Protein AF-A0A368FC14-F1 (afdb_monomer_lite)

InterPro domains:
  IPR014044 CAP domain [PF00188] (140-282)
  IPR014044 CAP domain [SM00198] (132-287)
  IPR035940 CAP superfamily [G3DSA:3.40.33.10] (1-110)
  IPR035940 CAP superfamily [G3DSA:3.40.33.10] (118-317)
  IPR035940 CAP superfamily [SSF55797] (120-296)

pLDDT: mean 88.75, std 10.03, range [37.19, 98.31]

Secondary structure (DSSP, 8-state):
--TT--HHHHHHHHHHHHHHGGGGS--TT--B--TTTSHHHHHHT-TT---EEEEE---BTBPP-EEEEESSPPPPTT-BSSPPPSS-TTTTS-TTS-EETTEE--SS-PPPSSSSPPPSSSSTTTTS--HHHHHHHHHHHHHHHHHHHTT-SEETTEEPPPBSS-BPPEE-IIIIIHHHHHHHT-TT-SS--PPTT-EEEEEEES-TTS-HHHHHHHHHHHHHHGGGG----TT-B--HHHHHH-TTTHHHHHHH-TT--EEEEEEEEETTTTEEEEEEEES--PPTTSBSS-BSSTTTTPPTT--B-SSSTTSB-

Sequence (317 aa):
MNKKCEIDDATMTVLKDWYGQAKADDLSAGAVYKDQTQKEFGIMVLSAAKGFACSYSNCGGSDGELLCLYNKAAPAPNADLYTEAQGDVCDACPADDPCTAYTCKPKLYELDTNANPQPMCANPGDDGMTYDMQMTARNMANYYRNLVATGWAQDKNGYAPTAKDMNALVYDCDAAGADAKTEAANCMAASYTPTQGYVLNSYKTNNYHLPREEVLKQAMSSWFAQLKSADLDEQAKYDQNVKTTAPDFANVRDLVYGKATKVGCAVGTCLREGFQVAICQFDSAPADGDPLYTVGKTCSRCPAGKTCHKSLSGLCA

Radius of gyration: 25.01 Å; chains: 1; bounding box: 59×48×63 Å

Organism: Ancylostoma caninum (NCBI:txid29170)

Structure (mmCIF, N/CA/C/O backbone):
data_AF-A0A368FC14-F1
#
_entry.id   AF-A0A368FC14-F1
#
loop_
_atom_site.group_PDB
_atom_site.id
_atom_site.type_symbol
_atom_site.label_atom_id
_atom_site.label_alt_id
_atom_site.label_comp_id
_atom_site.label_asym_id
_atom_site.label_entity_id
_atom_site.label_seq_id
_atom_site.pdbx_PDB_ins_code
_atom_site.Cartn_x
_atom_site.Cartn_y
_atom_site.Cartn_z
_atom_site.occupancy
_atom_site.B_iso_or_equiv
_atom_site.auth_seq_id
_atom_site.auth_comp_id
_atom_site.auth_asym_id
_atom_site.auth_atom_id
_atom_site.pdbx_PDB_model_num
ATOM 1 N N . MET A 1 1 ? 32.520 -18.686 11.920 1.00 37.19 1 MET A N 1
ATOM 2 C CA . MET A 1 1 ? 31.646 -17.902 11.022 1.00 37.19 1 MET A CA 1
ATOM 3 C C . MET A 1 1 ? 31.926 -18.365 9.604 1.00 37.19 1 MET A C 1
ATOM 5 O O . MET A 1 1 ? 33.059 -18.245 9.159 1.00 37.19 1 MET A O 1
ATOM 9 N N . ASN A 1 2 ? 30.964 -19.030 8.963 1.00 40.59 2 ASN A N 1
ATOM 10 C CA . ASN A 1 2 ? 31.132 -19.571 7.613 1.00 40.59 2 ASN A CA 1
ATOM 11 C C . ASN A 1 2 ? 30.967 -18.427 6.602 1.00 40.59 2 ASN A C 1
ATOM 13 O O . ASN A 1 2 ? 29.954 -17.738 6.649 1.00 40.59 2 ASN A O 1
ATOM 17 N N . LYS A 1 3 ? 31.923 -18.260 5.680 1.00 49.47 3 LYS A N 1
ATOM 18 C CA . LYS A 1 3 ? 31.972 -17.245 4.600 1.00 49.47 3 LYS A CA 1
ATOM 19 C C . LYS A 1 3 ? 30.786 -17.260 3.602 1.00 49.47 3 LYS A C 1
ATOM 21 O O . LYS A 1 3 ? 30.853 -16.614 2.570 1.00 49.47 3 LYS A O 1
ATOM 26 N N . LYS A 1 4 ? 29.709 -18.007 3.870 1.00 51.84 4 LYS A N 1
ATOM 27 C CA . LYS A 1 4 ? 28.571 -18.233 2.957 1.00 51.84 4 LYS A CA 1
ATOM 28 C C . LYS A 1 4 ? 27.379 -17.273 3.163 1.00 51.84 4 LYS A C 1
ATOM 30 O O . LYS A 1 4 ? 26.325 -17.522 2.596 1.00 51.84 4 LYS A O 1
ATOM 35 N N . CYS A 1 5 ? 27.518 -16.208 3.960 1.00 53.88 5 CYS A N 1
ATOM 36 C CA . CYS A 1 5 ? 26.407 -15.290 4.282 1.00 53.88 5 CYS A CA 1
ATOM 37 C C . CYS A 1 5 ? 26.650 -13.808 3.929 1.00 53.88 5 CYS A C 1
ATOM 39 O O . CYS A 1 5 ? 25.844 -12.971 4.324 1.00 53.88 5 CYS A O 1
ATOM 41 N N . GLU A 1 6 ? 27.717 -13.456 3.207 1.00 69.31 6 GLU A N 1
ATOM 42 C CA . GLU A 1 6 ? 27.934 -12.074 2.736 1.00 69.31 6 GLU A CA 1
ATOM 43 C C . GLU A 1 6 ? 27.267 -11.892 1.369 1.00 69.31 6 GLU A C 1
ATOM 45 O O . GLU A 1 6 ? 27.888 -12.002 0.313 1.00 69.31 6 GLU A O 1
ATOM 50 N N . ILE A 1 7 ? 25.947 -11.695 1.401 1.00 75.06 7 ILE A N 1
ATOM 51 C CA . ILE A 1 7 ? 25.110 -11.654 0.196 1.00 75.06 7 ILE A CA 1
ATOM 52 C C . ILE A 1 7 ? 25.452 -10.481 -0.727 1.00 75.06 7 ILE A C 1
ATOM 54 O O . ILE A 1 7 ? 25.363 -10.611 -1.948 1.00 75.06 7 ILE A O 1
ATOM 58 N N . ASP A 1 8 ? 25.888 -9.366 -0.144 1.00 78.00 8 ASP A N 1
ATOM 59 C CA . ASP A 1 8 ? 26.275 -8.163 -0.874 1.00 78.00 8 ASP A CA 1
ATOM 60 C C . ASP A 1 8 ? 27.528 -8.426 -1.722 1.00 78.00 8 ASP A C 1
ATOM 62 O O . ASP A 1 8 ? 27.547 -8.118 -2.915 1.00 78.00 8 ASP A O 1
ATOM 66 N N . ASP A 1 9 ? 28.537 -9.086 -1.146 1.00 81.06 9 ASP A N 1
ATOM 67 C CA . ASP A 1 9 ? 29.782 -9.437 -1.838 1.00 81.06 9 ASP A CA 1
ATOM 68 C C . ASP A 1 9 ? 29.550 -10.479 -2.938 1.00 81.06 9 ASP A C 1
ATOM 70 O O . ASP A 1 9 ? 30.101 -10.363 -4.039 1.00 81.06 9 ASP A O 1
ATOM 74 N N . ALA A 1 10 ? 28.694 -11.471 -2.675 1.00 81.81 10 ALA A N 1
ATOM 75 C CA . ALA A 1 10 ? 28.303 -12.468 -3.669 1.00 81.81 10 ALA A CA 1
ATOM 76 C C . ALA A 1 10 ? 27.559 -11.819 -4.849 1.00 81.81 10 ALA A C 1
ATOM 78 O O . ALA A 1 10 ? 27.921 -12.038 -6.005 1.00 81.81 10 ALA A O 1
ATOM 79 N N . THR A 1 11 ? 26.581 -10.956 -4.561 1.00 86.38 11 THR A N 1
ATOM 80 C CA . THR A 1 11 ? 25.822 -10.212 -5.579 1.00 86.38 11 THR A CA 1
ATOM 81 C C . THR A 1 11 ? 26.752 -9.333 -6.412 1.00 86.38 11 THR A C 1
ATOM 83 O O . THR A 1 11 ? 26.709 -9.360 -7.640 1.00 86.38 11 THR A O 1
ATOM 86 N N . MET A 1 12 ? 27.647 -8.592 -5.757 1.00 88.31 12 MET A N 1
ATOM 87 C CA . MET A 1 12 ? 28.608 -7.721 -6.427 1.00 88.31 12 MET A CA 1
ATOM 88 C C . MET A 1 12 ? 29.574 -8.503 -7.324 1.00 88.31 12 MET A C 1
ATOM 90 O O . MET A 1 12 ? 29.946 -8.016 -8.390 1.00 88.31 12 MET A O 1
ATOM 94 N N . THR A 1 13 ? 29.981 -9.703 -6.909 1.00 90.12 13 THR A N 1
ATOM 95 C CA . THR A 1 13 ? 30.832 -10.586 -7.719 1.00 90.12 13 THR A CA 1
ATOM 96 C C . THR A 1 13 ? 30.113 -10.993 -9.002 1.00 90.12 13 THR A C 1
ATOM 98 O O . THR A 1 13 ? 30.634 -10.748 -10.086 1.00 90.12 13 THR A O 1
ATOM 101 N N . VAL A 1 14 ? 28.875 -11.488 -8.895 1.00 91.62 14 VAL A N 1
ATOM 102 C CA . VAL A 1 14 ? 28.068 -11.894 -10.059 1.00 91.62 14 VAL A CA 1
ATOM 103 C C . VAL A 1 14 ? 27.846 -10.728 -11.027 1.00 91.62 14 VAL A C 1
ATOM 105 O O . VAL A 1 14 ? 28.080 -10.868 -12.225 1.00 91.62 14 VAL A O 1
ATOM 108 N N . LEU A 1 15 ? 27.464 -9.549 -10.523 1.00 94.00 15 LEU A N 1
ATOM 109 C CA . LEU A 1 15 ? 27.233 -8.371 -11.368 1.00 94.00 15 LEU A CA 1
ATOM 110 C C . LEU A 1 15 ? 28.512 -7.889 -12.072 1.00 94.00 15 LEU A C 1
ATOM 112 O O . LEU A 1 15 ? 28.455 -7.446 -13.220 1.00 94.00 15 LEU A O 1
ATOM 116 N N . LYS A 1 16 ? 29.674 -7.980 -11.410 1.00 94.75 16 LYS A N 1
ATOM 117 C CA . LYS A 1 16 ? 30.974 -7.659 -12.023 1.00 94.75 16 LYS A CA 1
ATOM 118 C C . LYS A 1 16 ? 31.363 -8.665 -13.096 1.00 94.75 16 LYS A C 1
ATOM 120 O O . LYS A 1 16 ? 31.923 -8.250 -14.108 1.00 94.75 16 LYS A O 1
ATOM 125 N N . ASP A 1 17 ? 31.065 -9.944 -12.893 1.00 95.00 17 ASP A N 1
ATOM 126 C CA . ASP A 1 17 ? 31.334 -10.990 -13.878 1.00 95.00 17 ASP A CA 1
ATOM 127 C C . ASP A 1 17 ? 30.462 -10.802 -15.125 1.00 95.00 17 ASP A C 1
ATOM 129 O O . ASP A 1 17 ? 30.982 -10.823 -16.242 1.00 95.00 17 ASP A O 1
ATOM 133 N N . TRP A 1 18 ? 29.168 -10.507 -14.947 1.00 96.06 18 TRP A N 1
ATOM 134 C CA . TRP A 1 18 ? 28.264 -10.151 -16.046 1.00 96.06 18 TRP A CA 1
ATOM 135 C C . TRP A 1 18 ? 28.755 -8.920 -16.807 1.00 96.06 18 TRP A C 1
ATOM 137 O O . TRP A 1 18 ? 28.924 -8.975 -18.021 1.00 96.06 18 TRP A O 1
ATOM 147 N N . TYR A 1 19 ? 29.076 -7.828 -16.104 1.00 95.62 19 TYR A N 1
ATOM 148 C CA . TYR A 1 19 ? 29.603 -6.617 -16.740 1.00 95.62 19 TYR A CA 1
ATOM 149 C C . TYR A 1 19 ? 30.968 -6.854 -17.412 1.00 95.62 19 TYR A C 1
ATOM 151 O O . TYR A 1 19 ? 31.296 -6.243 -18.429 1.00 95.62 19 TYR A O 1
ATOM 159 N N . GLY A 1 20 ? 31.772 -7.774 -16.873 1.00 96.50 20 GLY A N 1
ATOM 160 C CA . GLY A 1 20 ? 33.079 -8.159 -17.397 1.00 96.50 20 GLY A CA 1
ATOM 161 C C . GLY A 1 20 ? 33.039 -8.745 -18.809 1.00 96.50 20 GLY A C 1
ATOM 162 O O . GLY A 1 20 ? 34.039 -8.640 -19.524 1.00 96.50 20 GLY A O 1
ATOM 163 N N . GLN A 1 21 ? 31.890 -9.273 -19.243 1.00 95.94 21 GLN A N 1
ATOM 164 C CA . GLN A 1 21 ? 31.671 -9.761 -20.609 1.00 95.94 21 GLN A CA 1
ATOM 165 C C . GLN A 1 21 ? 31.859 -8.675 -21.674 1.00 95.94 21 GLN A C 1
ATOM 167 O O . GLN A 1 21 ? 32.194 -8.992 -22.813 1.00 95.94 21 GLN A O 1
ATOM 172 N N . ALA A 1 22 ? 31.763 -7.391 -21.311 1.00 93.44 22 ALA A N 1
ATOM 173 C CA . ALA A 1 22 ? 32.109 -6.276 -22.194 1.00 93.44 22 ALA A CA 1
ATOM 174 C C . ALA A 1 22 ? 33.497 -6.433 -22.845 1.00 93.44 22 ALA A C 1
ATOM 176 O O . ALA A 1 22 ? 33.716 -5.967 -23.953 1.00 93.44 22 ALA A O 1
ATOM 177 N N . LYS A 1 23 ? 34.435 -7.113 -22.169 1.00 93.50 23 LYS A N 1
ATOM 178 C CA . LYS A 1 23 ? 35.810 -7.338 -22.647 1.00 93.50 23 LYS A CA 1
ATOM 179 C C . LYS A 1 23 ? 35.927 -8.425 -23.719 1.00 93.50 23 LYS A C 1
ATOM 181 O O . LYS A 1 23 ? 37.014 -8.603 -24.263 1.00 93.50 23 LYS A O 1
ATOM 186 N N . ALA A 1 24 ? 34.862 -9.185 -23.968 1.00 91.38 24 ALA A N 1
ATOM 187 C CA . ALA A 1 24 ? 34.866 -10.267 -24.944 1.00 91.38 24 ALA A CA 1
ATOM 188 C C . ALA A 1 24 ? 34.789 -9.763 -26.395 1.00 91.38 24 ALA A C 1
ATOM 190 O O . ALA A 1 24 ? 35.174 -10.496 -27.302 1.00 91.38 24 ALA A O 1
ATOM 191 N N . ASP A 1 25 ? 34.346 -8.521 -26.616 1.00 86.06 25 ASP A N 1
ATOM 192 C CA . ASP A 1 25 ? 34.172 -7.943 -27.947 1.00 86.06 25 ASP A CA 1
ATOM 193 C C . ASP A 1 25 ? 34.558 -6.459 -27.989 1.00 86.06 25 ASP A C 1
ATOM 195 O O . ASP A 1 25 ? 34.516 -5.751 -26.985 1.00 86.06 25 ASP A O 1
ATOM 199 N N . ASP A 1 26 ? 34.916 -5.982 -29.182 1.00 86.56 26 ASP A N 1
ATOM 200 C CA . ASP A 1 26 ? 35.146 -4.562 -29.440 1.00 86.56 26 ASP A CA 1
ATOM 201 C C . ASP A 1 26 ? 33.810 -3.824 -29.610 1.00 86.56 26 ASP A C 1
ATOM 203 O O . ASP A 1 26 ? 33.088 -4.045 -30.582 1.00 86.56 26 ASP A O 1
ATOM 207 N N . LEU A 1 27 ? 33.488 -2.956 -28.649 1.00 86.94 27 LEU A N 1
ATOM 208 C CA . LEU A 1 27 ? 32.282 -2.122 -28.647 1.00 86.94 27 LEU A CA 1
ATOM 209 C C . LEU A 1 27 ? 32.495 -0.756 -29.320 1.00 86.94 27 LEU A C 1
ATOM 211 O O . LEU A 1 27 ? 31.556 0.030 -29.382 1.00 86.94 27 LEU A O 1
ATOM 215 N N . SER A 1 28 ? 33.711 -0.446 -29.792 1.00 82.44 28 SER A N 1
ATOM 216 C CA . SER A 1 28 ? 34.038 0.848 -30.417 1.00 82.44 28 SER A CA 1
ATOM 217 C C . SER A 1 28 ? 33.644 0.949 -31.894 1.00 82.44 28 SER A C 1
ATOM 219 O O . SER A 1 28 ? 33.697 2.030 -32.474 1.00 82.44 28 SER A O 1
ATOM 221 N N . ALA A 1 29 ? 33.254 -0.172 -32.504 1.00 76.94 29 ALA A N 1
ATOM 222 C CA . ALA A 1 29 ? 32.843 -0.273 -33.903 1.00 76.94 29 ALA A CA 1
ATOM 223 C C . ALA A 1 29 ? 31.318 -0.447 -34.060 1.00 76.94 29 ALA A C 1
ATOM 225 O O . ALA A 1 29 ? 30.864 -1.036 -35.043 1.00 76.94 29 ALA A O 1
ATOM 226 N N . GLY A 1 30 ? 30.539 0.026 -33.083 1.00 81.81 30 GLY A N 1
ATOM 227 C CA . GLY A 1 30 ? 29.114 -0.256 -32.938 1.00 81.81 30 GLY A CA 1
ATOM 228 C C . GLY A 1 30 ? 28.843 -1.233 -31.793 1.00 81.81 30 GLY A C 1
ATOM 229 O O . GLY A 1 30 ? 29.244 -2.400 -31.827 1.00 81.81 30 GLY A O 1
ATOM 230 N N . ALA A 1 31 ? 28.122 -0.764 -30.777 1.00 90.12 31 ALA A N 1
ATOM 231 C CA . ALA A 1 31 ? 27.734 -1.565 -29.621 1.00 90.12 31 ALA A CA 1
ATOM 232 C C . ALA A 1 31 ? 26.514 -2.451 -29.927 1.00 90.12 31 ALA A C 1
ATOM 234 O O . ALA A 1 31 ? 25.380 -2.103 -29.600 1.00 90.12 31 ALA A O 1
ATOM 235 N N . VAL A 1 32 ? 26.751 -3.611 -30.543 1.00 92.94 32 VAL A N 1
ATOM 236 C CA . VAL A 1 32 ? 25.706 -4.590 -30.896 1.00 92.94 32 VAL A CA 1
ATOM 237 C C . VAL A 1 32 ? 25.672 -5.789 -29.947 1.00 92.94 32 VAL A C 1
ATOM 239 O O . VAL A 1 32 ? 26.694 -6.218 -29.416 1.00 92.94 32 VAL A O 1
ATOM 242 N N . TYR A 1 33 ? 24.491 -6.376 -29.760 1.00 94.12 33 TYR A N 1
ATOM 243 C CA . TYR A 1 33 ? 24.277 -7.494 -28.848 1.00 94.12 33 TYR A CA 1
ATOM 244 C C . TYR A 1 33 ? 24.810 -8.825 -29.382 1.00 94.12 33 TYR A C 1
ATOM 246 O O . TYR A 1 33 ? 24.419 -9.282 -30.460 1.00 94.12 33 TYR A O 1
ATOM 254 N N . LYS A 1 34 ? 25.626 -9.506 -28.573 1.00 93.19 34 LYS A N 1
ATOM 255 C CA . LYS A 1 34 ? 26.173 -10.834 -28.870 1.00 93.19 34 LYS A CA 1
ATOM 256 C C . LYS A 1 34 ? 25.825 -11.830 -27.764 1.00 93.19 34 LYS A C 1
ATOM 258 O O . LYS A 1 34 ? 26.550 -11.965 -26.789 1.00 93.19 34 LYS A O 1
ATOM 263 N N . ASP A 1 35 ? 24.742 -12.584 -27.945 1.00 91.81 35 ASP A N 1
ATOM 264 C CA . ASP A 1 35 ? 24.243 -13.569 -26.960 1.00 91.81 35 ASP A CA 1
ATOM 265 C C . ASP A 1 35 ? 25.268 -14.667 -26.593 1.00 91.81 35 ASP A C 1
ATOM 267 O O . ASP A 1 35 ? 25.217 -15.245 -25.518 1.00 91.81 35 ASP A O 1
ATOM 271 N N . GLN A 1 36 ? 26.254 -14.960 -27.446 1.00 92.38 36 GLN A N 1
ATOM 272 C CA . GLN A 1 36 ? 27.252 -15.995 -27.128 1.00 92.38 36 GLN A CA 1
ATOM 273 C C . GLN A 1 36 ? 28.349 -15.533 -26.161 1.00 92.38 36 GLN A C 1
ATOM 275 O O . GLN A 1 36 ? 28.944 -16.364 -25.477 1.00 92.38 36 GLN A O 1
ATOM 280 N N . THR A 1 37 ? 28.650 -14.237 -26.128 1.00 92.19 37 THR A N 1
ATOM 281 C CA . THR A 1 37 ? 29.823 -13.683 -25.428 1.00 92.19 37 THR A CA 1
ATOM 282 C C . THR A 1 37 ? 29.461 -12.589 -24.431 1.00 92.19 37 THR A C 1
ATOM 284 O O . THR A 1 37 ? 30.213 -12.357 -23.490 1.00 92.19 37 THR A O 1
ATOM 287 N N . GLN A 1 38 ? 28.315 -11.937 -24.629 1.00 93.38 38 GLN A N 1
ATOM 288 C CA . GLN A 1 38 ? 27.871 -10.726 -23.942 1.00 93.38 38 GLN A CA 1
ATOM 289 C C . GLN A 1 38 ? 26.397 -10.797 -23.538 1.00 93.38 38 GLN A C 1
ATOM 291 O O . GLN A 1 38 ? 25.714 -9.773 -23.503 1.00 93.38 38 GLN A O 1
ATOM 296 N N . LYS A 1 39 ? 25.874 -11.998 -23.276 1.00 94.25 39 LYS A N 1
ATOM 297 C CA . LYS A 1 39 ? 24.455 -12.197 -22.975 1.00 94.25 39 LYS A CA 1
ATOM 298 C C . LYS A 1 39 ? 23.984 -11.331 -21.815 1.00 94.25 39 LYS A C 1
ATOM 300 O O . LYS A 1 39 ? 23.049 -10.550 -21.983 1.00 94.25 39 LYS A O 1
ATOM 305 N N . GLU A 1 40 ? 24.615 -11.475 -20.657 1.00 95.50 40 GLU A N 1
ATOM 306 C CA . GLU A 1 40 ? 24.239 -10.758 -19.446 1.00 95.50 40 GLU A CA 1
ATOM 307 C C . GLU A 1 40 ? 24.639 -9.284 -19.545 1.00 95.50 40 GLU A C 1
ATOM 309 O O . GLU A 1 40 ? 23.815 -8.423 -19.244 1.00 95.50 40 GLU A O 1
ATOM 314 N N . PHE A 1 41 ? 25.835 -8.972 -20.064 1.00 95.56 41 PHE A N 1
ATOM 315 C CA . PHE A 1 41 ? 26.253 -7.583 -20.296 1.00 95.56 41 PHE A CA 1
ATOM 316 C C . PHE A 1 41 ? 25.255 -6.821 -21.171 1.00 95.56 41 PHE A C 1
ATOM 318 O O . PHE A 1 41 ? 24.801 -5.747 -20.790 1.00 95.56 41 PHE A O 1
ATOM 325 N N . GLY A 1 42 ? 24.874 -7.381 -22.319 1.00 94.94 42 GLY A N 1
ATOM 326 C CA . GLY A 1 42 ? 23.982 -6.719 -23.262 1.00 94.94 42 GLY A CA 1
ATOM 327 C C . GLY A 1 42 ? 22.577 -6.490 -22.713 1.00 94.94 42 GLY A C 1
ATOM 328 O O . GLY A 1 42 ? 21.968 -5.467 -23.006 1.00 94.94 42 GLY A O 1
ATOM 329 N N . ILE A 1 43 ? 22.079 -7.389 -21.860 1.00 94.81 43 ILE A N 1
ATOM 330 C CA . ILE A 1 43 ? 20.825 -7.162 -21.133 1.00 94.81 43 ILE A CA 1
ATOM 331 C C . ILE A 1 43 ? 21.004 -6.033 -20.102 1.00 94.81 43 ILE A C 1
ATOM 333 O O . ILE A 1 43 ? 20.144 -5.159 -20.008 1.00 94.81 43 ILE A O 1
ATOM 337 N N . MET A 1 44 ? 22.123 -6.012 -19.366 1.00 94.69 44 MET A N 1
ATOM 338 C CA . MET A 1 44 ? 22.414 -4.982 -18.359 1.00 94.69 44 MET A CA 1
ATOM 339 C C . MET A 1 44 ? 22.529 -3.569 -18.946 1.00 94.69 44 MET A C 1
ATOM 341 O O . MET A 1 44 ? 22.117 -2.619 -18.282 1.00 94.69 44 MET A O 1
ATOM 345 N N . VAL A 1 45 ? 23.111 -3.415 -20.142 1.00 93.50 45 VAL A N 1
ATOM 346 C CA . VAL A 1 45 ? 23.412 -2.098 -20.742 1.00 93.50 45 VAL A CA 1
ATOM 347 C C . VAL A 1 45 ? 22.428 -1.647 -21.823 1.00 93.50 45 VAL A C 1
ATOM 349 O O . VAL A 1 45 ? 22.651 -0.611 -22.448 1.00 93.50 45 VAL A O 1
ATOM 352 N N . LEU A 1 46 ? 21.351 -2.401 -22.061 1.00 93.88 46 LEU A N 1
ATOM 353 C CA . LEU A 1 46 ? 20.340 -2.046 -23.055 1.00 93.88 46 LEU A CA 1
ATOM 354 C C . LEU A 1 46 ? 19.698 -0.690 -22.716 1.00 93.88 46 LEU A C 1
ATOM 356 O O . LEU A 1 46 ? 18.931 -0.582 -21.760 1.00 93.88 46 LEU A O 1
ATOM 360 N N . SER A 1 47 ? 19.935 0.332 -23.542 1.00 89.75 47 SER A N 1
ATOM 361 C CA . SER A 1 47 ? 19.474 1.711 -23.298 1.00 89.75 47 SER A CA 1
ATOM 362 C C . SER A 1 47 ? 17.952 1.858 -23.256 1.00 89.75 47 SER A C 1
ATOM 364 O O . SER A 1 47 ? 17.421 2.775 -22.632 1.00 89.75 47 SER A O 1
ATOM 366 N N . ALA A 1 48 ? 17.233 0.946 -23.912 1.00 88.06 48 ALA A N 1
ATOM 367 C CA . ALA A 1 48 ? 15.777 0.920 -23.905 1.00 88.06 48 ALA A CA 1
ATOM 368 C C . ALA A 1 48 ? 15.189 0.444 -22.562 1.00 88.06 48 ALA A C 1
ATOM 370 O O . ALA A 1 48 ? 13.993 0.652 -22.322 1.00 88.06 48 ALA A O 1
ATOM 371 N N . ALA A 1 49 ? 15.981 -0.220 -21.711 1.00 88.81 49 ALA A N 1
ATOM 372 C CA . ALA A 1 49 ? 15.543 -0.667 -20.396 1.00 88.81 49 ALA A CA 1
ATOM 373 C C . ALA A 1 49 ? 15.480 0.520 -19.425 1.00 88.81 49 ALA A C 1
ATOM 375 O O . ALA A 1 49 ? 16.456 1.230 -19.209 1.00 88.81 49 ALA A O 1
ATOM 376 N N . LYS A 1 50 ? 14.304 0.728 -18.827 1.00 83.25 50 LYS A N 1
ATOM 377 C CA . LYS A 1 50 ? 14.027 1.809 -17.865 1.00 83.25 50 LYS A CA 1
ATOM 378 C C . LYS A 1 50 ? 13.796 1.301 -16.440 1.00 83.25 50 LYS A C 1
ATOM 380 O O . LYS A 1 50 ? 13.677 2.097 -15.514 1.00 83.25 50 LYS A O 1
ATOM 385 N N . GLY A 1 51 ? 13.724 -0.014 -16.258 1.00 81.56 51 GLY A N 1
ATOM 386 C CA . GLY A 1 51 ? 13.487 -0.646 -14.971 1.00 81.56 51 GLY A CA 1
ATOM 387 C C . GLY A 1 51 ? 14.058 -2.055 -14.929 1.00 81.56 51 GLY A C 1
ATOM 388 O O . GLY A 1 51 ? 14.102 -2.761 -15.939 1.00 81.56 51 GLY A O 1
ATOM 389 N N . PHE A 1 52 ? 14.489 -2.463 -13.744 1.00 87.56 52 PHE A N 1
ATOM 390 C CA . PHE A 1 52 ? 14.939 -3.817 -13.468 1.00 87.56 52 PHE A CA 1
ATOM 391 C C . PHE A 1 52 ? 14.679 -4.154 -12.000 1.00 87.56 52 PHE A C 1
ATOM 393 O O . PHE A 1 52 ? 14.554 -3.262 -11.159 1.00 87.56 52 PHE A O 1
ATOM 400 N N . ALA A 1 53 ? 14.596 -5.442 -11.696 1.00 85.75 53 ALA A N 1
ATOM 401 C CA . ALA A 1 53 ? 14.477 -5.950 -10.340 1.00 85.75 53 ALA A CA 1
ATOM 402 C C . ALA A 1 53 ? 15.308 -7.221 -10.209 1.00 85.75 53 ALA A C 1
ATOM 404 O O . ALA A 1 53 ? 15.286 -8.070 -11.098 1.00 85.75 53 ALA A O 1
ATOM 405 N N . CYS A 1 54 ? 16.021 -7.358 -9.095 1.00 87.69 54 CYS A N 1
ATOM 406 C CA . CYS A 1 54 ? 16.809 -8.545 -8.805 1.00 87.69 54 CYS A CA 1
ATOM 407 C C . CYS A 1 54 ? 16.338 -9.197 -7.509 1.00 87.69 54 CYS A C 1
ATOM 409 O O . CYS A 1 54 ? 15.952 -8.516 -6.559 1.00 87.69 54 CYS A O 1
ATOM 411 N N . SER A 1 55 ? 16.406 -10.519 -7.460 1.00 86.31 55 SER A N 1
ATOM 412 C CA . SER A 1 55 ? 16.207 -11.300 -6.247 1.00 86.31 55 SER A CA 1
ATOM 413 C C . SER A 1 55 ? 17.189 -12.460 -6.227 1.00 86.31 55 SER A C 1
ATOM 415 O O . SER A 1 55 ? 17.720 -12.854 -7.266 1.00 86.31 55 SER A O 1
ATOM 417 N N . TYR A 1 56 ? 17.438 -12.998 -5.041 1.00 83.12 56 TYR A N 1
ATOM 418 C CA . TYR A 1 56 ? 18.309 -14.146 -4.867 1.00 83.12 56 TYR A CA 1
ATOM 419 C C . TYR A 1 56 ? 17.627 -15.223 -4.029 1.00 83.12 56 TYR A C 1
ATOM 421 O O . TYR A 1 56 ? 16.797 -14.935 -3.163 1.00 83.12 56 TYR A O 1
ATOM 429 N N . SER A 1 57 ? 17.999 -16.477 -4.265 1.00 77.06 57 SER A N 1
ATOM 430 C CA . SER A 1 57 ? 17.550 -17.614 -3.464 1.00 77.06 57 SER A CA 1
ATOM 431 C C . SER A 1 57 ? 18.659 -18.087 -2.522 1.00 77.06 57 SER A C 1
ATOM 433 O O . SER A 1 57 ? 19.840 -18.096 -2.867 1.00 77.06 57 SER A O 1
ATOM 435 N N . ASN A 1 58 ? 18.280 -18.504 -1.311 1.00 69.12 58 ASN A N 1
ATOM 436 C CA . ASN A 1 58 ? 19.148 -19.306 -0.452 1.00 69.12 58 ASN A CA 1
ATOM 437 C C . ASN A 1 58 ? 18.637 -20.746 -0.486 1.00 69.12 58 ASN A C 1
ATOM 439 O O . ASN A 1 58 ? 17.743 -21.131 0.270 1.00 69.12 58 ASN A O 1
ATOM 443 N N . CYS A 1 59 ? 19.156 -21.535 -1.417 1.00 58.00 59 CYS A N 1
ATOM 444 C CA . CYS A 1 59 ? 18.818 -22.944 -1.527 1.00 58.00 59 CYS A CA 1
ATOM 445 C C . CYS A 1 59 ? 19.595 -23.697 -0.442 1.00 58.00 59 CYS A C 1
ATOM 447 O O . CYS A 1 59 ? 20.774 -23.965 -0.621 1.00 58.00 59 CYS A O 1
ATOM 449 N N . GLY A 1 60 ? 18.964 -23.979 0.706 1.00 53.84 60 GLY A N 1
ATOM 450 C CA . GLY A 1 60 ? 19.582 -24.522 1.927 1.00 53.84 60 GLY A CA 1
ATOM 451 C C . GLY A 1 60 ? 20.557 -25.696 1.729 1.00 53.84 60 GLY A C 1
ATOM 452 O O . GLY A 1 60 ? 20.192 -26.850 1.934 1.00 53.84 60 GLY A O 1
ATOM 453 N N . GLY A 1 61 ? 21.813 -25.383 1.386 1.00 57.81 61 GLY A N 1
ATOM 454 C CA . GLY A 1 61 ? 22.892 -26.337 1.122 1.00 57.81 61 GLY A CA 1
ATOM 455 C C . GLY A 1 61 ? 23.587 -26.213 -0.246 1.00 57.81 61 GLY A C 1
ATOM 456 O O . GLY A 1 61 ? 24.730 -26.659 -0.345 1.00 57.81 61 GLY A O 1
ATOM 457 N N . SER A 1 62 ? 22.972 -25.599 -1.264 1.00 62.38 62 SER A N 1
ATOM 458 C CA . SER A 1 62 ? 23.586 -25.316 -2.575 1.00 62.38 62 SER A CA 1
ATOM 459 C C . SER A 1 62 ? 24.032 -23.856 -2.706 1.00 62.38 62 SER A C 1
ATOM 461 O O . SER A 1 62 ? 23.768 -23.033 -1.827 1.00 62.38 62 SER A O 1
ATOM 463 N N . ASP A 1 63 ? 24.749 -23.545 -3.787 1.00 66.75 63 ASP A N 1
ATOM 464 C CA . ASP A 1 63 ? 25.078 -22.163 -4.132 1.00 66.75 63 ASP A CA 1
ATOM 465 C C . ASP A 1 63 ? 23.773 -21.408 -4.449 1.00 66.75 63 ASP A C 1
ATOM 467 O O . ASP A 1 63 ? 22.863 -21.964 -5.070 1.00 66.75 63 ASP A O 1
ATOM 471 N N . GLY A 1 64 ? 23.634 -20.192 -3.917 1.00 71.69 64 GLY A N 1
ATOM 472 C CA . GLY A 1 64 ? 22.471 -19.340 -4.166 1.00 71.69 64 GLY A CA 1
ATOM 473 C C . GLY A 1 64 ? 22.492 -18.781 -5.586 1.00 71.69 64 GLY A C 1
ATOM 474 O O . GLY A 1 64 ? 23.562 -18.580 -6.158 1.00 71.69 64 GLY A O 1
ATOM 475 N N . GLU A 1 65 ? 21.320 -18.513 -6.151 1.00 79.94 65 GLU A N 1
ATOM 476 C CA . GLU A 1 65 ? 21.190 -17.952 -7.499 1.00 79.94 65 GLU A CA 1
ATOM 477 C C . GLU A 1 65 ? 20.763 -16.488 -7.413 1.00 79.94 65 GLU A C 1
ATOM 479 O O . GLU A 1 65 ? 19.866 -16.161 -6.637 1.00 79.94 65 GLU A O 1
ATOM 484 N N . LEU A 1 66 ? 21.384 -15.618 -8.216 1.00 86.88 66 LEU A N 1
ATOM 485 C CA . LEU A 1 66 ? 20.937 -14.243 -8.439 1.00 86.88 66 LEU A CA 1
ATOM 486 C C . LEU A 1 66 ? 20.182 -14.183 -9.766 1.00 86.88 66 LEU A C 1
ATOM 488 O O . LEU A 1 66 ? 20.739 -14.503 -10.815 1.00 86.88 66 LEU A O 1
ATOM 492 N N . LEU A 1 67 ? 18.935 -13.724 -9.724 1.00 88.12 67 LEU A N 1
ATOM 493 C CA . LEU A 1 67 ? 18.115 -13.487 -10.903 1.00 88.12 67 LEU A CA 1
ATOM 494 C C . LEU A 1 67 ? 17.784 -12.001 -10.995 1.00 88.12 67 LEU A C 1
ATOM 496 O O . LEU A 1 67 ? 17.227 -11.439 -10.055 1.00 88.12 67 LEU A O 1
ATOM 500 N N . CYS A 1 68 ? 18.075 -11.392 -12.141 1.00 90.50 68 CYS A N 1
ATOM 501 C CA . CYS A 1 68 ? 17.655 -10.037 -12.475 1.00 90.50 68 CYS A CA 1
ATOM 502 C C . CYS A 1 68 ? 16.717 -10.068 -13.680 1.00 90.50 68 CYS A C 1
ATOM 504 O O . CYS A 1 68 ? 17.017 -10.687 -14.700 1.00 90.50 68 CYS A O 1
ATOM 506 N N . LEU A 1 69 ? 15.582 -9.391 -13.557 1.00 88.56 69 LEU A N 1
ATOM 507 C CA . LEU A 1 69 ? 14.608 -9.194 -14.620 1.00 88.56 69 LEU A CA 1
ATOM 508 C C . LEU A 1 69 ? 14.627 -7.736 -15.050 1.00 88.56 69 LEU A C 1
ATOM 510 O O . LEU A 1 69 ? 14.723 -6.836 -14.218 1.00 88.56 69 LEU A O 1
ATOM 514 N N . TYR A 1 70 ? 14.497 -7.522 -16.352 1.00 88.88 70 TYR A N 1
ATOM 515 C CA . TYR A 1 70 ? 14.485 -6.206 -16.967 1.00 88.88 70 TYR A CA 1
ATOM 516 C C . TYR A 1 70 ? 13.131 -5.967 -17.604 1.00 88.88 70 TYR A C 1
ATOM 518 O O . TYR A 1 70 ? 12.455 -6.883 -18.069 1.00 88.88 70 TYR A O 1
ATOM 526 N N . ASN A 1 71 ? 12.750 -4.703 -17.660 1.00 85.62 71 ASN A N 1
ATOM 527 C CA . ASN A 1 71 ? 11.465 -4.271 -18.180 1.00 85.62 71 ASN A CA 1
ATOM 528 C C . ASN A 1 71 ? 11.414 -4.222 -19.727 1.00 85.62 71 ASN A C 1
ATOM 530 O O . ASN A 1 71 ? 10.505 -3.661 -20.342 1.00 85.62 71 ASN A O 1
ATOM 534 N N . LYS A 1 72 ? 12.423 -4.824 -20.362 1.00 89.56 72 LYS A N 1
ATOM 535 C CA . LYS A 1 72 ? 12.551 -5.063 -21.795 1.00 89.56 72 LYS A CA 1
ATOM 536 C C . LYS A 1 72 ? 13.004 -6.497 -22.017 1.00 89.56 72 LYS A C 1
ATOM 538 O O . LYS A 1 72 ? 13.752 -7.054 -21.218 1.00 89.56 72 LYS A O 1
ATOM 543 N N . ALA A 1 73 ? 12.549 -7.077 -23.124 1.00 90.00 73 ALA A N 1
ATOM 544 C CA . ALA A 1 73 ? 13.078 -8.347 -23.593 1.00 90.00 73 ALA A CA 1
ATOM 545 C C . ALA A 1 73 ? 14.575 -8.212 -23.903 1.00 90.00 73 ALA A C 1
ATOM 547 O O . ALA A 1 73 ? 15.045 -7.123 -24.245 1.00 90.00 73 ALA A O 1
ATOM 548 N N . ALA A 1 74 ? 15.301 -9.328 -23.815 1.00 90.19 74 ALA A N 1
ATOM 549 C CA . ALA A 1 74 ? 16.683 -9.374 -24.270 1.00 90.19 74 ALA A CA 1
ATOM 550 C C . ALA A 1 74 ? 16.770 -8.899 -25.737 1.00 90.19 74 ALA A C 1
ATOM 552 O O . ALA A 1 74 ? 15.867 -9.216 -26.524 1.00 90.19 74 ALA A O 1
ATOM 553 N N . PRO A 1 75 ? 17.816 -8.142 -26.115 1.00 92.50 75 PRO A N 1
ATOM 554 C CA . PRO A 1 75 ? 17.975 -7.694 -27.492 1.00 92.50 75 PRO A CA 1
ATOM 555 C C . PRO A 1 75 ? 18.050 -8.890 -28.451 1.00 92.50 75 PRO A C 1
ATOM 557 O O . PRO A 1 75 ? 18.508 -9.974 -28.089 1.00 92.50 75 PRO A O 1
ATOM 560 N N . ALA A 1 76 ? 17.620 -8.708 -29.699 1.00 94.75 76 ALA A N 1
ATOM 561 C CA . ALA A 1 76 ? 17.883 -9.713 -30.727 1.00 94.75 76 ALA A CA 1
ATOM 562 C C . ALA A 1 76 ? 19.394 -9.769 -31.033 1.00 94.75 76 ALA A C 1
ATOM 564 O O . ALA A 1 76 ? 20.076 -8.751 -30.890 1.00 94.75 76 ALA A O 1
ATOM 565 N N . PRO A 1 77 ? 19.943 -10.912 -31.484 1.00 93.81 77 PRO A N 1
ATOM 566 C CA . PRO A 1 77 ? 21.336 -10.976 -31.917 1.00 93.81 77 PRO A CA 1
ATOM 567 C C . PRO A 1 77 ? 21.660 -9.889 -32.952 1.00 93.81 77 PRO A C 1
ATOM 569 O O . PRO A 1 77 ? 20.935 -9.729 -33.934 1.00 93.81 77 PRO A O 1
ATOM 572 N N . ASN A 1 78 ? 22.763 -9.172 -32.736 1.00 92.38 78 ASN A N 1
ATOM 573 C CA . ASN A 1 78 ? 23.227 -8.009 -33.500 1.00 92.38 78 ASN A CA 1
ATOM 574 C C . ASN A 1 78 ? 22.349 -6.746 -33.416 1.00 92.38 78 ASN A C 1
ATOM 576 O O . ASN A 1 78 ? 22.577 -5.816 -34.185 1.00 92.38 78 ASN A O 1
ATOM 580 N N . ALA A 1 79 ? 21.360 -6.683 -32.519 1.00 94.38 79 ALA A N 1
ATOM 581 C CA . ALA A 1 79 ? 20.642 -5.438 -32.251 1.00 94.38 79 ALA A CA 1
ATOM 582 C C . ALA A 1 79 ? 21.524 -4.458 -31.467 1.00 94.38 79 ALA A C 1
ATOM 584 O O . ALA A 1 79 ? 22.313 -4.883 -30.622 1.00 94.38 79 ALA A O 1
ATOM 585 N N . ASP A 1 80 ? 21.356 -3.160 -31.707 1.00 93.31 80 ASP A N 1
ATOM 586 C CA . ASP A 1 80 ? 22.079 -2.124 -30.969 1.00 93.31 80 ASP A CA 1
ATOM 587 C C . ASP A 1 80 ? 21.719 -2.164 -29.476 1.00 93.31 80 ASP A C 1
ATOM 589 O O . ASP A 1 80 ? 20.547 -2.220 -29.094 1.00 93.31 80 ASP A O 1
ATOM 593 N N . LEU A 1 81 ? 22.742 -2.127 -28.624 1.00 93.75 81 LEU A N 1
ATOM 594 C CA . LEU A 1 81 ? 22.601 -2.031 -27.172 1.00 93.75 81 LEU A CA 1
ATOM 595 C C . LEU A 1 81 ? 22.278 -0.600 -26.750 1.00 93.75 81 LEU A C 1
ATOM 597 O O . LEU A 1 81 ? 21.454 -0.372 -25.866 1.00 93.75 81 LEU A O 1
ATOM 601 N N . TYR A 1 82 ? 22.933 0.364 -27.391 1.00 90.75 82 TYR A N 1
ATOM 602 C CA . TYR A 1 82 ? 22.751 1.789 -27.176 1.00 90.75 82 TYR A CA 1
ATOM 603 C C . TYR A 1 82 ? 23.225 2.568 -28.402 1.00 90.75 82 TYR A C 1
ATOM 605 O O . TYR A 1 82 ? 24.054 2.096 -29.178 1.00 90.75 82 TYR A O 1
ATOM 613 N N . THR A 1 83 ? 22.714 3.786 -28.555 1.00 87.62 83 THR A N 1
ATOM 614 C CA . THR A 1 83 ? 23.168 4.702 -29.601 1.00 87.62 83 THR A CA 1
ATOM 615 C C . THR A 1 83 ? 24.460 5.378 -29.160 1.00 87.62 83 THR A C 1
ATOM 617 O O . THR A 1 83 ? 24.522 5.943 -28.068 1.00 87.62 83 THR A O 1
ATOM 620 N N . GLU A 1 84 ? 25.487 5.347 -30.007 1.00 85.06 84 GLU A N 1
ATOM 621 C CA . GLU A 1 84 ? 26.732 6.074 -29.760 1.00 85.06 84 GLU A CA 1
ATOM 622 C C . GLU A 1 84 ? 26.496 7.591 -29.766 1.00 85.06 84 GLU A C 1
ATOM 624 O O . GLU A 1 84 ? 25.823 8.137 -30.645 1.00 85.06 84 GLU A O 1
ATOM 629 N N . ALA A 1 85 ? 27.061 8.287 -28.777 1.00 83.19 85 ALA A N 1
ATOM 630 C CA . ALA A 1 85 ? 26.953 9.736 -28.686 1.00 83.19 85 ALA A CA 1
ATOM 631 C C . ALA A 1 85 ? 27.834 10.413 -29.752 1.00 83.19 85 ALA A C 1
ATOM 633 O O . ALA A 1 85 ? 29.029 10.148 -29.850 1.00 83.19 85 ALA A O 1
ATOM 634 N N . GLN A 1 86 ? 27.247 11.334 -30.520 1.00 80.88 86 GLN A N 1
ATOM 635 C CA . GLN A 1 86 ? 27.950 12.192 -31.492 1.00 80.88 86 GLN A CA 1
ATOM 636 C C . GLN A 1 86 ? 28.487 13.492 -30.848 1.00 80.88 86 GLN A C 1
ATOM 638 O O . GLN A 1 86 ? 29.075 14.331 -31.529 1.00 80.88 86 GLN A O 1
ATOM 643 N N . GLY A 1 87 ? 28.251 13.676 -29.545 1.00 84.12 87 GLY A N 1
ATOM 644 C CA . GLY A 1 87 ? 28.465 14.909 -28.788 1.00 84.12 87 GLY A CA 1
ATOM 645 C C . GLY A 1 87 ? 28.407 14.649 -27.283 1.00 84.12 87 GLY A C 1
ATOM 646 O O . GLY A 1 87 ? 29.011 13.686 -26.805 1.00 84.12 87 GLY A O 1
ATOM 647 N N . ASP A 1 88 ? 27.686 15.485 -26.533 1.00 87.62 88 ASP A N 1
ATOM 648 C CA . ASP A 1 88 ? 27.458 15.217 -25.113 1.00 87.62 88 ASP A CA 1
ATOM 649 C C . ASP A 1 88 ? 26.513 14.013 -24.969 1.00 87.62 88 ASP A C 1
ATOM 651 O O . ASP A 1 88 ? 25.512 13.882 -25.675 1.00 87.62 88 ASP A O 1
ATOM 655 N N . VAL A 1 89 ? 26.825 13.100 -24.049 1.00 87.06 89 VAL A N 1
ATOM 656 C CA . VAL A 1 89 ? 26.021 11.890 -23.799 1.00 87.06 89 VAL A CA 1
ATOM 657 C C . VAL A 1 89 ? 24.585 12.210 -23.368 1.00 87.06 89 VAL A C 1
ATOM 659 O O . VAL A 1 89 ? 23.696 11.374 -23.512 1.00 87.06 89 VAL A O 1
ATOM 662 N N . CYS A 1 90 ? 24.349 13.418 -22.860 1.00 87.25 90 CYS A N 1
ATOM 663 C CA . CYS A 1 90 ? 23.040 13.907 -22.459 1.00 87.25 90 CYS A CA 1
ATOM 664 C C . CYS A 1 90 ? 22.215 14.496 -23.616 1.00 87.25 90 CYS A C 1
ATOM 666 O O . CYS A 1 90 ? 21.018 14.719 -23.427 1.00 87.25 90 CYS A O 1
ATOM 668 N N . ASP A 1 91 ? 22.802 14.739 -24.796 1.00 87.25 91 ASP A N 1
ATOM 669 C CA . ASP A 1 91 ? 22.133 15.432 -25.913 1.00 87.25 91 ASP A CA 1
ATOM 670 C C . ASP A 1 91 ? 20.910 14.667 -26.440 1.00 87.25 91 ASP A C 1
ATOM 672 O O . ASP A 1 91 ? 19.967 15.258 -26.964 1.00 87.25 91 ASP A O 1
ATOM 676 N N . ALA A 1 92 ? 20.916 13.341 -26.287 1.00 84.62 92 ALA A N 1
ATOM 677 C CA . ALA A 1 92 ? 19.843 12.461 -26.734 1.00 84.62 92 ALA A CA 1
ATOM 678 C C . ALA A 1 92 ? 18.773 12.189 -25.660 1.00 84.62 92 ALA A C 1
ATOM 680 O O . ALA A 1 92 ? 17.832 11.436 -25.924 1.00 84.62 92 ALA A O 1
ATOM 681 N N . CYS A 1 93 ? 18.894 12.759 -24.454 1.00 86.69 93 CYS A N 1
ATOM 682 C CA . CYS A 1 93 ? 17.881 12.542 -23.428 1.00 86.69 93 CYS A CA 1
ATOM 683 C C . CYS A 1 93 ? 16.540 13.187 -23.819 1.00 86.69 93 CYS A C 1
ATOM 685 O O . CYS A 1 93 ? 16.516 14.324 -24.298 1.00 86.69 93 CYS A O 1
ATOM 687 N N . PRO A 1 94 ? 15.403 12.496 -23.599 1.00 84.75 94 PRO A N 1
ATOM 688 C CA . PRO A 1 94 ? 14.085 13.093 -23.776 1.00 84.75 94 PRO A CA 1
ATOM 689 C C . PRO A 1 94 ? 13.932 14.381 -22.956 1.00 84.75 94 PRO A C 1
ATOM 691 O O . PRO A 1 94 ? 14.441 14.474 -21.841 1.00 84.75 94 PRO A O 1
ATOM 694 N N . ALA A 1 95 ? 13.179 15.357 -23.470 1.00 80.69 95 ALA A N 1
ATOM 695 C CA . ALA A 1 95 ? 12.976 16.645 -22.794 1.00 80.69 95 ALA A CA 1
ATOM 696 C C . ALA A 1 95 ? 12.383 16.505 -21.375 1.00 80.69 95 ALA A C 1
ATOM 698 O O . ALA A 1 95 ? 12.686 17.309 -20.493 1.00 80.69 95 ALA A O 1
ATOM 699 N N . ASP A 1 96 ? 11.570 15.470 -21.158 1.00 77.56 96 ASP A N 1
ATOM 700 C CA . ASP A 1 96 ? 10.954 15.151 -19.868 1.00 77.56 96 ASP A CA 1
ATOM 701 C C . ASP A 1 96 ? 11.797 14.199 -18.996 1.00 77.56 96 ASP A C 1
ATOM 703 O O . ASP A 1 96 ? 11.415 13.930 -17.861 1.00 77.56 96 ASP A O 1
ATOM 707 N N . ASP A 1 97 ? 12.963 13.745 -19.465 1.00 86.31 97 ASP A N 1
ATOM 708 C CA . ASP A 1 97 ? 13.855 12.833 -18.741 1.00 86.31 97 ASP A CA 1
ATOM 709 C C . ASP A 1 97 ? 15.225 13.517 -18.530 1.00 86.31 97 ASP A C 1
ATOM 711 O O . ASP A 1 97 ? 16.166 13.266 -19.290 1.00 86.31 97 ASP A O 1
ATOM 715 N N . PRO A 1 98 ? 15.380 14.416 -17.533 1.00 85.12 98 PRO A N 1
ATOM 716 C CA . PRO A 1 98 ? 16.615 15.172 -17.344 1.00 85.12 98 PRO A CA 1
ATOM 717 C C . PRO A 1 98 ? 17.844 14.270 -17.191 1.00 85.12 98 PRO A C 1
ATOM 719 O O . PRO A 1 98 ? 17.838 13.273 -16.460 1.00 85.12 98 PRO A O 1
ATOM 722 N N . CYS A 1 99 ? 18.943 14.677 -17.826 1.00 89.25 99 CYS A N 1
ATOM 723 C CA . CYS A 1 99 ? 20.211 13.980 -17.682 1.00 89.25 99 CYS A CA 1
ATOM 724 C C . CYS A 1 99 ? 20.778 14.179 -16.272 1.00 89.25 99 CYS A C 1
ATOM 726 O O . CYS A 1 99 ? 21.026 15.300 -15.829 1.00 89.25 99 CYS A O 1
ATOM 728 N N . THR A 1 100 ? 20.999 13.082 -15.554 1.00 86.75 100 THR A N 1
ATOM 729 C CA . THR A 1 100 ? 21.586 13.085 -14.213 1.00 86.75 100 THR A CA 1
ATOM 730 C C . THR A 1 100 ? 22.718 12.076 -14.165 1.00 86.75 100 THR A C 1
ATOM 732 O O . THR A 1 100 ? 22.487 10.885 -14.367 1.00 86.75 100 THR A O 1
ATOM 735 N N . ALA A 1 101 ? 23.933 12.538 -13.856 1.00 87.12 101 ALA A N 1
ATOM 736 C CA . ALA A 1 101 ? 25.129 11.694 -13.821 1.00 87.12 101 ALA A CA 1
ATOM 737 C C . ALA A 1 101 ? 25.274 10.832 -15.094 1.00 87.12 101 ALA A C 1
ATOM 739 O O . ALA A 1 101 ? 25.494 9.628 -15.005 1.00 87.12 101 ALA A O 1
ATOM 740 N N . TYR A 1 102 ? 25.111 11.464 -16.264 1.00 88.56 102 TYR A N 1
ATOM 741 C CA . TYR A 1 102 ? 25.249 10.835 -17.586 1.00 88.56 102 TYR A CA 1
ATOM 742 C C . TYR A 1 102 ? 24.201 9.752 -17.911 1.00 88.56 102 TYR A C 1
ATOM 744 O O . TYR A 1 102 ? 24.421 8.913 -18.777 1.00 88.56 102 TYR A O 1
ATOM 752 N N . THR A 1 103 ? 23.048 9.771 -17.231 1.00 88.62 103 THR A N 1
ATOM 753 C CA . THR A 1 103 ? 21.899 8.891 -17.512 1.00 88.62 103 THR A CA 1
ATOM 754 C C . THR A 1 103 ? 20.617 9.708 -17.645 1.00 88.62 103 THR A C 1
ATOM 756 O O . THR A 1 103 ? 20.403 10.641 -16.867 1.00 88.62 103 THR A O 1
ATOM 759 N N . CYS A 1 104 ? 19.754 9.368 -18.605 1.00 88.31 104 CYS A N 1
ATOM 760 C CA . CYS A 1 104 ? 18.437 9.994 -18.731 1.00 88.31 104 CYS A CA 1
ATOM 761 C C . CYS A 1 104 ? 17.520 9.449 -17.633 1.00 88.31 104 CYS A C 1
ATOM 763 O O . CYS A 1 104 ? 17.253 8.246 -17.587 1.00 88.31 104 CYS A O 1
ATOM 765 N N . LYS A 1 105 ? 17.067 10.316 -16.723 1.00 84.69 105 LYS A N 1
ATOM 766 C CA . LYS A 1 105 ? 16.194 9.919 -15.614 1.00 84.69 105 LYS A CA 1
ATOM 767 C C . LYS A 1 105 ? 14.787 10.445 -15.844 1.00 84.69 105 LYS A C 1
ATOM 769 O O . LYS A 1 105 ? 14.645 11.661 -15.921 1.00 84.69 105 LYS A O 1
ATOM 774 N N . PRO A 1 106 ? 13.758 9.584 -15.877 1.00 78.12 106 PRO A N 1
ATOM 775 C CA . PRO A 1 106 ? 12.380 10.039 -15.969 1.00 78.12 106 PRO A CA 1
ATOM 776 C C . PRO A 1 106 ? 12.036 11.064 -1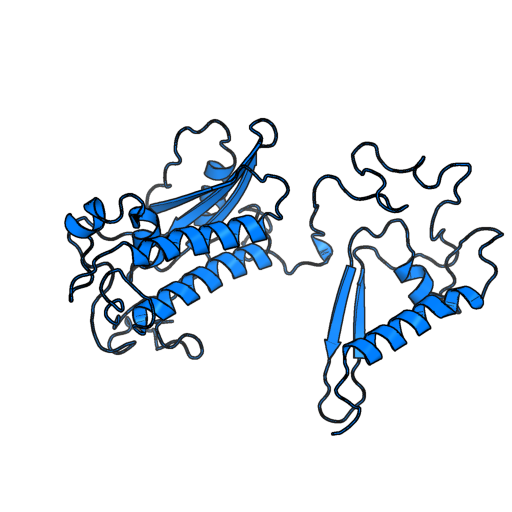4.888 1.00 78.12 106 PRO A C 1
ATOM 778 O O . PRO A 1 106 ? 12.257 10.813 -13.700 1.00 78.12 106 PRO A O 1
ATOM 781 N N . LYS A 1 107 ? 11.495 12.227 -15.279 1.00 72.50 107 LYS A N 1
ATOM 782 C CA . LYS A 1 107 ? 11.047 13.261 -14.324 1.00 72.50 107 LYS A CA 1
ATOM 783 C C . LYS A 1 107 ? 9.903 12.771 -13.442 1.00 72.50 107 LYS A C 1
ATOM 785 O O . LYS A 1 107 ? 9.759 13.228 -12.307 1.00 72.50 107 LYS A O 1
ATOM 790 N N . LEU A 1 108 ? 9.092 11.858 -13.968 1.00 68.50 108 LEU A N 1
ATOM 791 C CA . LEU A 1 108 ? 8.063 11.138 -13.235 1.00 68.50 108 LEU A CA 1
ATOM 792 C C . LEU A 1 108 ? 8.411 9.654 -13.235 1.00 68.50 108 LEU A C 1
ATOM 794 O O . LEU A 1 108 ? 8.769 9.087 -14.263 1.00 68.50 108 LEU A O 1
ATOM 798 N N . TYR A 1 109 ? 8.298 9.029 -12.067 1.00 69.38 109 TYR A N 1
ATOM 799 C CA . TYR A 1 109 ? 8.412 7.584 -11.961 1.00 69.38 109 TYR A CA 1
ATOM 800 C C . TYR A 1 109 ? 7.224 6.928 -12.671 1.00 69.38 109 TYR A C 1
ATOM 802 O O . TYR A 1 109 ? 6.081 7.068 -12.231 1.00 69.38 109 TYR A O 1
ATOM 810 N N . GLU A 1 110 ? 7.506 6.200 -13.748 1.00 69.00 110 GLU A N 1
ATOM 811 C CA . GLU A 1 110 ? 6.546 5.324 -14.409 1.00 69.00 110 GLU A CA 1
ATOM 812 C C . GLU A 1 110 ? 6.839 3.879 -14.017 1.00 69.00 110 GLU A C 1
ATOM 814 O O . GLU A 1 110 ? 7.947 3.369 -14.190 1.00 69.00 110 GLU A O 1
ATOM 819 N N . LEU A 1 111 ? 5.833 3.222 -13.457 1.00 67.44 111 LEU A N 1
ATOM 820 C CA . LEU A 1 111 ? 5.925 1.825 -13.077 1.00 67.44 111 LEU A CA 1
ATOM 821 C C . LEU A 1 111 ? 5.817 0.936 -14.318 1.00 67.44 111 LEU A C 1
ATOM 823 O O . LEU A 1 111 ? 4.896 1.105 -15.118 1.00 67.44 111 LEU A O 1
ATOM 827 N N . ASP A 1 112 ? 6.688 -0.065 -14.438 1.00 67.69 112 ASP A N 1
ATOM 828 C CA . ASP A 1 112 ? 6.525 -1.070 -15.484 1.00 67.69 112 ASP A CA 1
ATOM 829 C C . ASP A 1 112 ? 5.413 -2.068 -15.132 1.00 67.69 112 ASP A C 1
ATOM 831 O O . ASP A 1 112 ? 5.471 -2.779 -14.125 1.00 67.69 112 ASP A O 1
ATOM 835 N N . THR A 1 113 ? 4.384 -2.134 -15.972 1.00 64.88 113 THR A N 1
ATOM 836 C CA . THR A 1 113 ? 3.225 -3.008 -15.762 1.00 64.88 113 THR A CA 1
ATOM 837 C C . THR A 1 113 ? 3.506 -4.482 -16.062 1.00 64.88 113 THR A C 1
ATOM 839 O O . THR A 1 113 ? 2.746 -5.331 -15.609 1.00 64.88 113 THR A O 1
ATOM 842 N N . ASN A 1 114 ? 4.578 -4.815 -16.792 1.00 61.97 114 ASN A N 1
ATOM 843 C CA . ASN A 1 114 ? 4.946 -6.199 -17.121 1.00 61.97 114 ASN A CA 1
ATOM 844 C C . ASN A 1 114 ? 5.711 -6.890 -15.987 1.00 61.97 114 ASN A C 1
ATOM 846 O O . ASN A 1 114 ? 5.714 -8.116 -15.908 1.00 61.97 114 ASN A O 1
ATOM 850 N N . ALA A 1 115 ? 6.369 -6.115 -15.122 1.00 59.53 115 ALA A N 1
ATOM 851 C CA . ALA A 1 115 ? 7.126 -6.629 -13.983 1.00 59.53 115 ALA A CA 1
ATOM 852 C C . ALA A 1 115 ? 6.273 -6.808 -12.713 1.00 59.53 115 ALA A C 1
ATOM 854 O O . ALA A 1 115 ? 6.775 -7.308 -11.708 1.00 59.53 115 ALA A O 1
ATOM 855 N N . ASN A 1 116 ? 4.999 -6.404 -12.745 1.00 63.69 116 ASN A N 1
ATOM 856 C CA . ASN A 1 116 ? 4.124 -6.438 -11.581 1.00 63.69 116 ASN A CA 1
ATOM 857 C C . ASN A 1 116 ? 3.151 -7.619 -11.617 1.00 63.69 116 ASN A C 1
ATOM 859 O O . ASN A 1 116 ? 2.613 -7.946 -12.680 1.00 63.69 116 ASN A O 1
ATOM 863 N N . PRO A 1 117 ? 2.848 -8.224 -10.453 1.00 72.62 117 PRO A N 1
ATOM 864 C CA . PRO A 1 117 ? 1.668 -9.060 -10.336 1.00 72.62 117 PRO A CA 1
ATOM 865 C C . PRO A 1 117 ? 0.445 -8.267 -10.803 1.00 72.62 117 PRO A C 1
ATOM 867 O O . PRO A 1 117 ? 0.340 -7.059 -10.569 1.00 72.62 117 PRO A O 1
ATOM 870 N N . GLN A 1 118 ? -0.474 -8.948 -11.483 1.00 77.94 118 GLN A N 1
ATOM 871 C CA . GLN A 1 118 ? -1.701 -8.306 -11.938 1.00 77.94 118 GLN A CA 1
ATOM 872 C C . GLN A 1 118 ? -2.477 -7.756 -10.726 1.00 77.94 118 GLN A C 1
ATOM 874 O O . GLN A 1 118 ? -2.557 -8.445 -9.702 1.00 77.94 118 GLN A O 1
ATOM 879 N N . PRO A 1 119 ? -3.038 -6.534 -10.817 1.00 81.94 119 PRO A N 1
ATOM 880 C CA . PRO A 1 119 ? -3.936 -6.000 -9.799 1.00 81.94 119 PRO A CA 1
ATOM 881 C C . PRO A 1 119 ? -5.058 -6.989 -9.458 1.00 81.94 119 PRO A C 1
ATOM 883 O O . PRO A 1 119 ? -5.514 -7.741 -10.314 1.00 81.94 119 PRO A O 1
ATOM 886 N N . MET A 1 120 ? -5.539 -6.955 -8.215 1.00 83.62 120 MET A N 1
ATOM 887 C CA . MET A 1 120 ? -6.559 -7.859 -7.665 1.00 83.62 120 MET A CA 1
ATOM 888 C C . MET A 1 120 ? -7.960 -7.702 -8.289 1.00 83.62 120 MET A C 1
ATOM 890 O O . MET A 1 120 ? -8.889 -8.374 -7.846 1.00 83.62 120 MET A O 1
ATOM 894 N N . CYS A 1 121 ? -8.123 -6.814 -9.268 1.00 83.19 121 CYS A N 1
ATOM 895 C CA . CYS A 1 121 ? -9.419 -6.441 -9.830 1.00 83.19 121 CYS A CA 1
ATOM 896 C C . CYS A 1 121 ? -9.887 -7.393 -10.904 1.00 83.19 121 CYS A C 1
ATOM 898 O O . CYS A 1 121 ? -9.074 -7.999 -11.605 1.00 83.19 121 CYS A O 1
ATOM 900 N N . ALA A 1 122 ? -11.209 -7.477 -11.057 1.00 82.31 122 ALA A N 1
ATOM 901 C CA . ALA A 1 122 ? -11.818 -8.243 -12.133 1.00 82.31 122 ALA A CA 1
ATOM 902 C C . ALA A 1 122 ? -11.296 -7.768 -13.498 1.00 82.31 122 ALA A C 1
ATOM 904 O O . ALA A 1 122 ? -10.956 -8.601 -14.341 1.00 82.31 122 ALA A O 1
ATOM 905 N N . ASN A 1 123 ? -11.145 -6.447 -13.677 1.00 80.75 123 ASN A N 1
ATOM 906 C CA . ASN A 1 123 ? -10.378 -5.870 -14.777 1.00 80.75 123 ASN A CA 1
ATOM 907 C C . ASN A 1 123 ? -9.127 -5.156 -14.231 1.00 80.75 123 ASN A C 1
ATOM 909 O O . ASN A 1 123 ? -9.244 -4.219 -13.434 1.00 80.75 123 ASN A O 1
ATOM 913 N N . PRO A 1 124 ? -7.913 -5.565 -14.647 1.00 72.81 124 PRO A N 1
ATOM 914 C CA . PRO A 1 124 ? -6.675 -4.916 -14.227 1.00 72.81 124 PRO A CA 1
ATOM 915 C C . PRO A 1 124 ? -6.693 -3.395 -14.452 1.00 72.81 124 PRO A C 1
ATOM 917 O O . PRO A 1 124 ? -6.829 -2.927 -15.580 1.00 72.81 124 PRO A O 1
ATOM 920 N N . GLY A 1 125 ? -6.504 -2.622 -13.375 1.00 73.25 125 GLY A N 1
ATOM 921 C CA . GLY A 1 125 ? -6.367 -1.159 -13.421 1.00 73.25 125 GLY A CA 1
ATOM 922 C C . GLY A 1 125 ? -7.631 -0.344 -13.113 1.00 73.25 125 GLY A C 1
ATOM 923 O O . GLY A 1 125 ? -7.559 0.894 -13.136 1.00 73.25 125 GLY A O 1
ATOM 924 N N . ASP A 1 126 ? -8.754 -0.987 -12.776 1.00 85.00 126 ASP A N 1
ATOM 925 C CA . ASP A 1 126 ? -10.020 -0.304 -12.458 1.00 85.00 126 ASP A CA 1
ATOM 926 C C . ASP A 1 126 ? -9.861 0.734 -11.329 1.00 85.00 126 ASP A C 1
ATOM 928 O O . ASP A 1 126 ? -10.231 1.899 -11.508 1.00 85.00 126 ASP A O 1
ATOM 932 N N . ASP A 1 127 ? -9.158 0.393 -10.247 1.00 90.75 127 ASP A N 1
ATOM 933 C CA . ASP A 1 127 ? -8.822 1.304 -9.138 1.00 90.75 127 ASP A CA 1
ATOM 934 C C . ASP A 1 127 ? -7.578 2.183 -9.390 1.00 90.75 127 ASP A C 1
ATOM 936 O O . ASP A 1 127 ? -7.254 3.082 -8.612 1.00 90.75 127 ASP A O 1
ATOM 940 N N . GLY A 1 128 ? -6.882 1.982 -10.513 1.00 89.44 128 GLY A N 1
ATOM 941 C CA . GLY A 1 128 ? -5.663 2.716 -10.854 1.00 89.44 128 GLY A CA 1
ATOM 942 C C . GLY A 1 128 ? -4.501 2.471 -9.885 1.00 89.44 128 GLY A C 1
ATOM 943 O O . GLY A 1 128 ? -3.585 3.302 -9.828 1.00 89.44 128 GLY A O 1
ATOM 944 N N . MET A 1 129 ? -4.547 1.376 -9.122 1.00 92.25 129 MET A N 1
ATOM 945 C CA . MET A 1 129 ? -3.512 0.932 -8.194 1.00 92.25 129 MET A CA 1
ATOM 946 C C . MET A 1 129 ? -2.738 -0.250 -8.772 1.00 92.25 129 MET A C 1
ATOM 948 O O . MET A 1 129 ? -3.208 -1.008 -9.618 1.00 92.25 129 MET A O 1
ATOM 952 N N . THR A 1 130 ? -1.516 -0.410 -8.287 1.00 90.06 130 THR A N 1
ATOM 953 C CA . THR A 1 130 ? -0.675 -1.576 -8.564 1.00 90.06 130 THR A CA 1
ATOM 954 C C . THR A 1 130 ? -1.004 -2.670 -7.558 1.00 90.06 130 THR A C 1
ATOM 956 O O . THR A 1 130 ? -1.473 -2.362 -6.461 1.00 90.06 130 THR A O 1
ATOM 959 N N . TYR A 1 131 ? -0.696 -3.932 -7.863 1.00 88.12 131 TYR A N 1
ATOM 960 C CA . TYR A 1 131 ? -0.854 -5.008 -6.881 1.00 88.12 131 TYR A CA 1
ATOM 961 C C . TYR A 1 131 ? -0.133 -4.699 -5.558 1.00 88.12 131 TYR A C 1
ATOM 963 O O . TYR A 1 131 ? -0.719 -4.839 -4.485 1.00 88.12 131 TYR A O 1
ATOM 971 N N . ASP A 1 132 ? 1.096 -4.182 -5.614 1.00 89.25 132 ASP A N 1
ATOM 972 C CA . ASP A 1 132 ? 1.860 -3.823 -4.415 1.00 89.25 132 ASP A CA 1
ATOM 973 C C . ASP A 1 132 ? 1.201 -2.704 -3.605 1.00 89.25 132 ASP A C 1
ATOM 975 O O . ASP A 1 132 ? 1.183 -2.760 -2.375 1.00 89.25 132 ASP A O 1
ATOM 979 N N . MET A 1 133 ? 0.583 -1.719 -4.258 1.00 93.94 133 MET A N 1
ATOM 980 C CA . MET A 1 133 ? -0.174 -0.677 -3.564 1.00 93.94 133 MET A CA 1
ATOM 981 C C . MET A 1 133 ? -1.447 -1.235 -2.908 1.00 93.94 133 MET A C 1
ATOM 983 O O . MET A 1 133 ? -1.751 -0.884 -1.767 1.00 93.94 133 MET A O 1
ATOM 987 N N . GLN A 1 134 ? -2.168 -2.133 -3.583 1.00 94.94 134 GLN A N 1
ATOM 988 C CA . GLN A 1 134 ? -3.356 -2.801 -3.033 1.00 94.94 134 GLN A CA 1
ATOM 989 C C . GLN A 1 134 ? -2.989 -3.645 -1.801 1.00 94.94 134 GLN A C 1
ATOM 991 O O . GLN A 1 134 ? -3.613 -3.555 -0.738 1.00 94.94 134 GLN A O 1
ATOM 996 N N . MET A 1 135 ? -1.900 -4.408 -1.909 1.00 93.44 135 MET A N 1
ATOM 997 C CA . MET A 1 135 ? -1.336 -5.197 -0.818 1.00 93.44 135 MET A CA 1
ATOM 998 C C . MET A 1 135 ? -0.834 -4.318 0.323 1.00 93.44 135 MET A C 1
ATOM 1000 O O . MET A 1 135 ? -1.097 -4.631 1.482 1.00 93.44 135 MET A O 1
ATOM 1004 N N . THR A 1 136 ? -0.167 -3.205 0.022 1.00 95.19 136 THR A N 1
ATOM 1005 C CA . THR A 1 136 ? 0.292 -2.230 1.018 1.00 95.19 136 THR A CA 1
ATOM 1006 C C . THR A 1 136 ? -0.884 -1.670 1.806 1.00 95.19 136 THR A C 1
ATOM 1008 O O . THR A 1 136 ? -0.867 -1.738 3.034 1.00 95.19 136 THR A O 1
ATOM 1011 N N . ALA A 1 137 ? -1.940 -1.205 1.130 1.00 96.94 137 ALA A N 1
ATOM 1012 C CA . ALA A 1 137 ? -3.141 -0.707 1.795 1.00 96.94 137 ALA A CA 1
ATOM 1013 C C . ALA A 1 137 ? -3.750 -1.762 2.731 1.00 96.94 137 ALA A C 1
ATOM 1015 O O . ALA A 1 137 ? -3.922 -1.516 3.927 1.00 96.94 137 ALA A O 1
ATOM 1016 N N . ARG A 1 138 ? -4.028 -2.963 2.208 1.00 96.88 138 ARG A N 1
ATOM 1017 C CA . ARG A 1 138 ? -4.644 -4.048 2.984 1.00 96.88 138 ARG A CA 1
ATOM 1018 C C . ARG A 1 138 ? -3.774 -4.479 4.164 1.00 96.88 138 ARG A C 1
ATOM 1020 O O . ARG A 1 138 ? -4.273 -4.661 5.274 1.00 96.88 138 ARG A O 1
ATOM 1027 N N . ASN A 1 139 ? -2.481 -4.687 3.930 1.00 96.62 139 ASN A N 1
ATOM 1028 C CA . ASN A 1 139 ? -1.574 -5.236 4.930 1.00 96.62 139 ASN A CA 1
ATOM 1029 C C . ASN A 1 139 ? -1.260 -4.212 6.022 1.00 96.62 139 ASN A C 1
ATOM 1031 O O . ASN A 1 139 ? -1.264 -4.587 7.190 1.00 96.62 139 ASN A O 1
ATOM 1035 N N . MET A 1 140 ? -1.047 -2.935 5.681 1.00 97.75 140 MET A N 1
ATOM 1036 C CA . MET A 1 140 ? -0.853 -1.888 6.689 1.00 97.75 140 MET A CA 1
ATOM 1037 C C . MET A 1 140 ? -2.114 -1.682 7.524 1.00 97.75 140 MET A C 1
ATOM 1039 O O . MET A 1 140 ? -2.025 -1.626 8.750 1.00 97.75 140 MET A O 1
ATOM 1043 N N . ALA A 1 141 ? -3.293 -1.656 6.895 1.00 97.62 141 ALA A N 1
ATOM 1044 C CA . ALA A 1 141 ? -4.542 -1.532 7.634 1.00 97.62 141 ALA A CA 1
ATOM 1045 C C . ALA A 1 141 ? -4.741 -2.701 8.610 1.00 97.62 141 ALA A C 1
ATOM 1047 O O . ALA A 1 141 ? -5.002 -2.492 9.795 1.00 97.62 141 ALA A O 1
ATOM 1048 N N . ASN A 1 142 ? -4.523 -3.935 8.154 1.00 98.31 142 ASN A N 1
ATOM 1049 C CA . ASN A 1 142 ? -4.600 -5.112 9.016 1.00 98.31 142 ASN A CA 1
ATOM 1050 C C . ASN A 1 142 ? -3.499 -5.156 10.084 1.00 98.31 142 ASN A C 1
ATOM 1052 O O . ASN A 1 142 ? -3.762 -5.595 11.201 1.00 98.31 142 ASN A O 1
ATOM 1056 N N . TYR A 1 143 ? -2.293 -4.670 9.798 1.00 97.88 143 TYR A N 1
ATOM 1057 C CA . TYR A 1 143 ? -1.230 -4.546 10.794 1.00 97.88 143 TYR A CA 1
ATOM 1058 C C . TYR A 1 143 ? -1.648 -3.615 11.941 1.00 97.88 143 TYR A C 1
ATOM 1060 O O . TYR A 1 143 ? -1.566 -4.000 13.108 1.00 97.88 143 TYR A O 1
ATOM 1068 N N . TYR A 1 144 ? -2.174 -2.431 11.626 1.00 97.88 144 TYR A N 1
ATOM 1069 C CA . TYR A 1 144 ? -2.641 -1.479 12.634 1.00 97.88 144 TYR A CA 1
ATOM 1070 C C . TYR A 1 144 ? -3.849 -1.991 13.421 1.00 97.88 144 TYR A C 1
ATOM 1072 O O . TYR A 1 144 ? -3.866 -1.908 14.651 1.00 97.88 144 TYR A O 1
ATOM 1080 N N . ARG A 1 145 ? -4.820 -2.613 12.745 1.00 98.06 145 ARG A N 1
ATOM 1081 C CA . ARG A 1 145 ? -5.951 -3.287 13.405 1.00 98.06 145 ARG A CA 1
ATOM 1082 C C . ARG A 1 145 ? -5.481 -4.396 14.339 1.00 98.06 145 ARG A C 1
ATOM 1084 O O . ARG A 1 145 ? -6.010 -4.533 15.438 1.00 98.06 145 ARG A O 1
ATOM 1091 N N . ASN A 1 146 ? -4.467 -5.161 13.935 1.00 98.00 146 ASN A N 1
ATOM 1092 C CA . ASN A 1 146 ? -3.868 -6.200 14.762 1.00 98.00 146 ASN A CA 1
ATOM 1093 C C . ASN A 1 146 ? -3.205 -5.607 16.010 1.00 98.00 146 ASN A C 1
ATOM 1095 O O . ASN A 1 146 ? -3.439 -6.128 17.098 1.00 98.00 146 ASN A O 1
ATOM 1099 N N . LEU A 1 147 ? -2.437 -4.516 15.883 1.00 97.44 147 LEU A N 1
ATOM 1100 C CA . LEU A 1 147 ? -1.837 -3.826 17.034 1.00 97.44 147 LEU A CA 1
ATOM 1101 C C . LEU A 1 147 ? -2.897 -3.379 18.046 1.00 97.44 147 LEU A C 1
ATOM 1103 O O . LEU A 1 147 ? -2.727 -3.599 19.243 1.00 97.44 147 LEU A O 1
ATOM 1107 N N . VAL A 1 148 ? -4.004 -2.803 17.574 1.00 96.88 148 VAL A N 1
ATOM 1108 C CA . VAL A 1 148 ? -5.120 -2.391 18.439 1.00 96.88 148 VAL A CA 1
ATOM 1109 C C . VAL A 1 148 ? -5.772 -3.606 19.093 1.00 96.88 148 VAL A C 1
ATOM 1111 O O . VAL A 1 148 ? -5.866 -3.683 20.313 1.00 96.88 148 VAL A O 1
ATOM 1114 N N . ALA A 1 149 ? -6.153 -4.611 18.304 1.00 98.00 149 ALA A N 1
ATOM 1115 C CA . ALA A 1 149 ? -6.872 -5.781 18.804 1.00 98.00 149 ALA A CA 1
ATOM 1116 C C . ALA A 1 149 ? -6.074 -6.617 19.818 1.00 98.00 149 ALA A C 1
ATOM 1118 O O . ALA A 1 149 ? -6.660 -7.295 20.668 1.00 98.00 149 ALA A O 1
ATOM 1119 N N . THR A 1 150 ? -4.746 -6.568 19.736 1.00 97.50 150 THR A N 1
ATOM 1120 C CA . THR A 1 150 ? -3.822 -7.254 20.649 1.00 97.50 150 THR A CA 1
ATOM 1121 C C . THR A 1 150 ? -3.378 -6.389 21.833 1.00 97.50 150 THR A C 1
ATOM 1123 O O . THR A 1 150 ? -2.669 -6.896 22.697 1.00 97.50 150 THR A O 1
ATOM 1126 N N . GLY A 1 151 ? -3.811 -5.124 21.910 1.00 95.81 151 GLY A N 1
ATOM 1127 C CA . GLY A 1 151 ? -3.477 -4.210 23.008 1.00 95.81 151 GLY A CA 1
ATOM 1128 C C . GLY A 1 151 ? -2.046 -3.665 22.964 1.00 95.81 151 GLY A C 1
ATOM 1129 O O . GLY A 1 151 ? -1.507 -3.275 23.992 1.00 95.81 151 GLY A O 1
ATOM 1130 N N . TRP A 1 152 ? -1.410 -3.657 21.789 1.00 96.25 152 TRP A N 1
ATOM 1131 C CA . TRP A 1 152 ? -0.057 -3.115 21.582 1.00 96.25 152 TRP A CA 1
ATOM 1132 C C . TRP A 1 152 ? -0.054 -1.716 20.962 1.00 96.25 152 TRP A C 1
ATOM 1134 O O . TRP A 1 152 ? 0.997 -1.084 20.852 1.00 96.25 152 TRP A O 1
ATOM 1144 N N . ALA A 1 153 ? -1.215 -1.218 20.540 1.00 95.31 153 ALA A N 1
ATOM 1145 C CA . ALA A 1 153 ? -1.354 0.135 20.027 1.00 95.31 153 ALA A CA 1
ATOM 1146 C C . ALA A 1 153 ? -1.390 1.146 21.177 1.00 95.31 153 ALA A C 1
ATOM 1148 O O . ALA A 1 153 ? -2.258 1.060 22.043 1.00 95.31 153 ALA A O 1
ATOM 1149 N N . GLN A 1 154 ? -0.456 2.097 21.176 1.00 93.19 154 GLN A N 1
ATOM 1150 C CA . GLN A 1 154 ? -0.427 3.168 22.169 1.00 93.19 154 GLN A CA 1
ATOM 1151 C C . GLN A 1 154 ? -1.531 4.191 21.905 1.00 93.19 154 GLN A C 1
ATOM 1153 O O . GLN A 1 154 ? -1.663 4.675 20.778 1.00 93.19 154 GLN A O 1
ATOM 1158 N N . ASP A 1 155 ? -2.260 4.543 22.955 1.00 88.75 155 ASP A N 1
ATOM 1159 C CA . ASP A 1 155 ? -3.185 5.673 22.983 1.00 88.75 155 ASP A CA 1
ATOM 1160 C C . ASP A 1 155 ? -2.639 6.771 23.917 1.00 88.75 155 ASP A C 1
ATOM 1162 O O . ASP A 1 155 ? -1.477 6.717 24.337 1.00 88.75 155 ASP A O 1
ATOM 1166 N N . LYS A 1 156 ? -3.441 7.790 24.237 1.00 86.75 156 LYS A N 1
ATOM 1167 C CA . LYS A 1 156 ? -3.001 8.890 25.106 1.00 86.75 156 LYS A CA 1
ATOM 1168 C C . LYS A 1 156 ? -2.616 8.436 26.522 1.00 86.75 156 LYS A C 1
ATOM 1170 O O . LYS A 1 156 ? -1.729 9.044 27.121 1.00 86.75 156 LYS A O 1
ATOM 1175 N N . ASN A 1 157 ? -3.275 7.406 27.057 1.00 85.31 157 ASN A N 1
ATOM 1176 C CA . ASN A 1 157 ? -3.186 7.003 28.466 1.00 85.31 157 ASN A CA 1
ATOM 1177 C C . ASN A 1 157 ? -2.470 5.657 28.682 1.00 85.31 157 ASN A C 1
ATOM 1179 O O . ASN A 1 157 ? -2.357 5.188 29.815 1.00 85.31 157 ASN A O 1
ATOM 1183 N N . GLY A 1 158 ? -1.932 5.056 27.623 1.00 91.06 158 GLY A N 1
ATOM 1184 C CA . GLY A 1 158 ? -1.141 3.837 27.684 1.00 91.06 158 GLY A CA 1
ATOM 1185 C C . GLY A 1 158 ? -1.305 3.024 26.412 1.00 91.06 158 GLY A C 1
ATOM 1186 O O . GLY A 1 158 ? -0.607 3.262 25.427 1.00 91.06 158 GLY A O 1
ATOM 1187 N N . TYR A 1 159 ? -2.193 2.034 26.460 1.00 94.12 159 TYR A N 1
ATOM 1188 C CA . TYR A 1 159 ? -2.479 1.134 25.350 1.00 94.12 159 TYR A CA 1
ATOM 1189 C C . TYR A 1 159 ? -3.984 0.967 25.174 1.00 94.12 159 TYR A C 1
ATOM 1191 O O . TYR A 1 159 ? -4.712 0.803 26.154 1.00 94.12 159 TYR A O 1
ATOM 1199 N N . ALA A 1 160 ? -4.422 0.930 23.918 1.00 94.00 160 ALA A N 1
ATOM 1200 C CA . ALA A 1 160 ? -5.811 0.686 23.565 1.00 94.00 160 ALA A CA 1
ATOM 1201 C C . ALA A 1 160 ? -6.288 -0.682 24.105 1.00 94.00 160 ALA A C 1
ATOM 1203 O O . ALA A 1 160 ? -5.524 -1.657 24.088 1.00 94.00 160 ALA A O 1
ATOM 1204 N N . PRO A 1 161 ? -7.552 -0.805 24.550 1.00 96.06 161 PRO A N 1
ATOM 1205 C CA . PRO A 1 161 ? -8.078 -2.067 25.063 1.00 96.06 161 PRO A CA 1
ATOM 1206 C C . PRO A 1 161 ? -8.125 -3.143 23.968 1.00 96.06 161 PRO A C 1
ATOM 1208 O O . PRO A 1 161 ? -8.349 -2.848 22.795 1.00 96.06 161 PRO A O 1
ATOM 1211 N N . THR A 1 162 ? -7.952 -4.413 24.338 1.00 97.69 162 THR A N 1
ATOM 1212 C CA . THR A 1 162 ? -7.951 -5.539 23.386 1.00 97.69 162 THR A CA 1
ATOM 1213 C C . THR A 1 162 ? -9.329 -5.771 22.760 1.00 97.69 162 THR A C 1
ATOM 1215 O O . THR A 1 162 ? -10.351 -5.634 23.433 1.00 97.69 162 THR A O 1
ATOM 1218 N N . ALA A 1 163 ? -9.371 -6.223 21.504 1.00 98.25 163 ALA A N 1
ATOM 1219 C CA . ALA A 1 163 ? -10.613 -6.493 20.774 1.00 98.25 163 ALA A CA 1
ATOM 1220 C C . ALA A 1 163 ? -10.874 -7.997 20.634 1.00 98.25 163 ALA A C 1
ATOM 1222 O O . ALA A 1 163 ? -10.005 -8.744 20.186 1.00 98.25 163 ALA A O 1
ATOM 1223 N N . LYS A 1 164 ? -12.088 -8.462 20.942 1.00 98.06 164 LYS A N 1
ATOM 1224 C CA . LYS A 1 164 ? -12.412 -9.901 20.888 1.00 98.06 164 LYS A CA 1
ATOM 1225 C C . LYS A 1 164 ? -12.821 -10.428 19.509 1.00 98.06 164 LYS A C 1
ATOM 1227 O O . LYS A 1 164 ? -12.833 -11.646 19.322 1.00 98.06 164 LYS A O 1
ATOM 1232 N N . ASP A 1 165 ? -13.190 -9.537 18.591 1.00 97.44 165 ASP A N 1
ATOM 1233 C CA . ASP A 1 165 ? -13.893 -9.849 17.339 1.00 97.44 165 ASP A CA 1
ATOM 1234 C C . ASP A 1 165 ? -13.507 -8.933 16.152 1.00 97.44 165 ASP A C 1
ATOM 1236 O O . ASP A 1 165 ? -14.299 -8.738 15.232 1.00 97.44 165 ASP A O 1
ATOM 1240 N N . MET A 1 166 ? -12.286 -8.384 16.144 1.00 98.25 166 MET A N 1
ATOM 1241 C CA . MET A 1 166 ? -11.786 -7.497 15.080 1.00 98.25 166 MET A CA 1
ATOM 124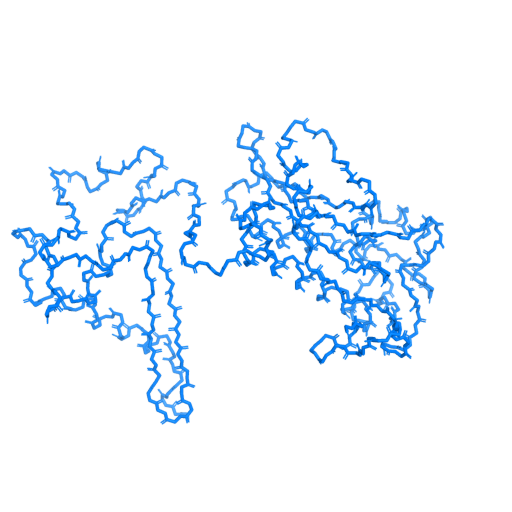2 C C . MET A 1 166 ? -11.703 -8.224 13.729 1.00 98.25 166 MET A C 1
ATOM 1244 O O . MET A 1 166 ? 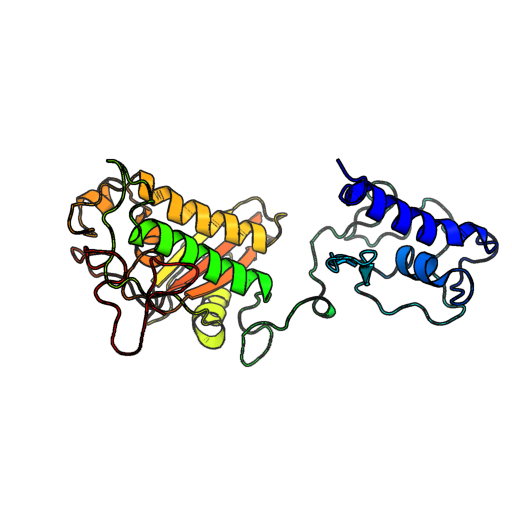-10.889 -9.128 13.564 1.00 98.25 166 MET A O 1
ATOM 1248 N N . ASN A 1 167 ? -12.493 -7.825 12.730 1.00 98.25 167 ASN A N 1
ATOM 1249 C CA . ASN A 1 167 ? -12.400 -8.421 11.394 1.00 98.25 167 ASN A CA 1
ATOM 1250 C C . ASN A 1 167 ? -11.086 -8.054 10.686 1.00 98.25 167 ASN A C 1
ATOM 1252 O O . ASN A 1 167 ? -10.662 -6.894 10.709 1.00 98.25 167 ASN A O 1
ATOM 1256 N N . ALA A 1 168 ? -10.485 -9.027 9.999 1.00 97.81 168 ALA A N 1
ATOM 1257 C CA . ALA A 1 168 ? -9.499 -8.749 8.963 1.00 97.81 168 ALA A CA 1
ATOM 1258 C C . ALA A 1 168 ? -10.185 -8.089 7.758 1.00 97.81 168 ALA A C 1
ATOM 1260 O O . ALA A 1 168 ? -11.262 -8.521 7.337 1.00 97.81 168 ALA A O 1
ATOM 1261 N N . LEU A 1 169 ? -9.547 -7.061 7.204 1.00 97.69 169 LEU A N 1
ATOM 1262 C CA . LEU A 1 169 ? -9.986 -6.393 5.987 1.00 97.69 169 LEU A CA 1
ATOM 1263 C C . LEU A 1 169 ? -9.500 -7.158 4.758 1.00 97.69 169 LEU A C 1
ATOM 1265 O O . LEU A 1 169 ? -8.314 -7.495 4.654 1.00 97.69 169 LEU A O 1
ATOM 1269 N N . VAL A 1 170 ? -10.400 -7.376 3.807 1.00 96.31 170 VAL A N 1
ATOM 1270 C CA . VAL A 1 170 ? -10.045 -7.752 2.436 1.00 96.31 170 VAL A CA 1
ATOM 1271 C C . VAL A 1 170 ? -9.918 -6.497 1.580 1.00 96.31 170 VAL A C 1
ATOM 1273 O O . VAL A 1 170 ? -10.503 -5.460 1.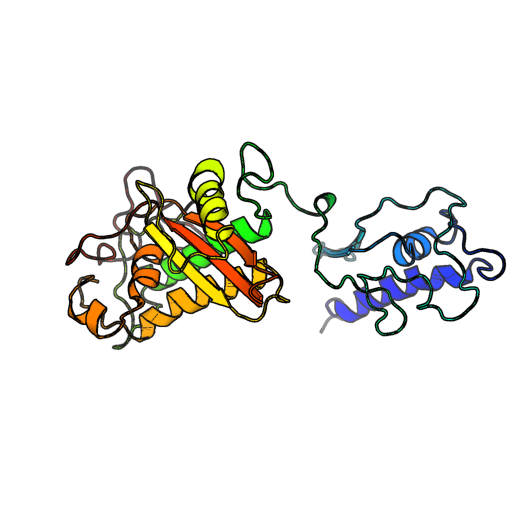895 1.00 96.31 170 VAL A O 1
ATOM 1276 N N . TYR A 1 171 ? -9.130 -6.579 0.511 1.00 96.31 171 TYR A N 1
ATOM 1277 C CA . TYR A 1 171 ? -9.040 -5.473 -0.435 1.00 96.31 171 TYR A CA 1
ATOM 1278 C C . TYR A 1 171 ? -10.217 -5.549 -1.412 1.00 96.31 171 TYR A C 1
ATOM 1280 O O . TYR A 1 171 ? -10.420 -6.598 -2.022 1.00 96.31 171 TYR A O 1
ATOM 1288 N N . ASP A 1 172 ? -10.993 -4.474 -1.524 1.00 95.25 172 ASP A N 1
ATOM 1289 C CA . ASP A 1 172 ? -12.112 -4.345 -2.463 1.00 95.25 172 ASP A CA 1
ATOM 1290 C C . ASP A 1 172 ? -11.756 -3.293 -3.510 1.00 95.25 172 ASP A C 1
ATOM 1292 O O . ASP A 1 172 ? -11.934 -2.093 -3.296 1.00 95.25 172 ASP A O 1
ATOM 1296 N N . CYS A 1 173 ? -11.182 -3.744 -4.619 1.00 93.25 173 CYS A N 1
ATOM 1297 C CA . CYS A 1 173 ? -10.735 -2.824 -5.651 1.00 93.25 173 CYS A CA 1
ATOM 1298 C C . CYS A 1 173 ? -11.817 -2.498 -6.687 1.00 93.25 173 CYS A C 1
ATOM 1300 O O . CYS A 1 173 ? -11.826 -1.382 -7.196 1.00 93.25 173 CYS A O 1
ATOM 1302 N N . ASP A 1 174 ? -12.752 -3.420 -6.942 1.00 91.94 174 ASP A N 1
ATOM 1303 C CA . ASP A 1 174 ? -13.790 -3.249 -7.965 1.00 91.94 174 ASP A CA 1
ATOM 1304 C C . ASP A 1 174 ? -14.824 -2.181 -7.566 1.00 91.94 174 ASP A C 1
ATOM 1306 O O . ASP A 1 174 ? -15.374 -1.508 -8.434 1.00 91.94 174 ASP A O 1
ATOM 1310 N N . ALA A 1 175 ? -15.081 -2.010 -6.262 1.00 93.56 175 ALA A N 1
ATOM 1311 C CA . ALA A 1 175 ? -15.976 -0.973 -5.747 1.00 93.56 175 ALA A CA 1
ATOM 1312 C C . ALA A 1 175 ? -15.206 0.122 -4.995 1.00 93.56 175 ALA A C 1
ATOM 1314 O O . ALA A 1 175 ? -14.978 1.205 -5.527 1.00 93.56 175 ALA A O 1
ATOM 1315 N N . ALA A 1 176 ? -14.740 -0.164 -3.774 1.00 95.50 176 ALA A N 1
ATOM 1316 C CA . ALA A 1 176 ? -14.140 0.855 -2.908 1.00 95.50 176 ALA A CA 1
ATOM 1317 C C . ALA A 1 176 ? -12.877 1.497 -3.520 1.00 95.50 176 ALA A C 1
ATOM 1319 O O . ALA A 1 176 ? -12.652 2.697 -3.357 1.00 95.50 176 ALA A O 1
ATOM 1320 N N . GLY A 1 177 ? -12.052 0.715 -4.225 1.00 96.06 177 GLY A N 1
ATOM 1321 C CA . GLY A 1 177 ? -10.865 1.207 -4.933 1.00 96.06 177 GLY A CA 1
ATOM 1322 C C . GLY A 1 177 ? -11.212 2.076 -6.145 1.00 96.06 177 GLY A C 1
ATOM 1323 O O . GLY A 1 177 ? -10.696 3.190 -6.264 1.00 96.06 177 GLY A O 1
ATOM 1324 N N . ALA A 1 178 ? -12.112 1.601 -7.010 1.00 94.81 178 ALA A N 1
ATOM 1325 C CA . ALA A 1 178 ? -12.610 2.353 -8.163 1.00 94.81 178 ALA A CA 1
ATOM 1326 C C . ALA A 1 178 ? -13.237 3.697 -7.748 1.00 94.81 178 ALA A C 1
ATOM 1328 O O . ALA A 1 178 ? -12.930 4.738 -8.327 1.00 94.81 178 ALA A O 1
ATOM 1329 N N . ASP A 1 179 ? -14.024 3.699 -6.677 1.00 94.69 179 ASP A N 1
ATOM 1330 C CA . ASP A 1 179 ? -14.634 4.908 -6.134 1.00 94.69 179 ASP A CA 1
ATOM 1331 C C . ASP A 1 179 ? -13.600 5.865 -5.521 1.00 94.69 179 ASP A C 1
ATOM 1333 O O . ASP A 1 179 ? -13.618 7.073 -5.771 1.00 94.69 179 ASP A O 1
ATOM 1337 N N . ALA A 1 180 ? -12.648 5.339 -4.739 1.00 96.50 180 ALA A N 1
ATOM 1338 C CA . ALA A 1 180 ? -11.547 6.136 -4.197 1.00 96.50 180 ALA A CA 1
ATOM 1339 C C . ALA A 1 180 ? -10.727 6.808 -5.311 1.00 96.50 180 ALA A C 1
ATOM 1341 O O . ALA A 1 180 ? -10.260 7.935 -5.135 1.00 96.50 180 ALA A O 1
ATOM 1342 N N . LYS A 1 181 ? -10.566 6.148 -6.466 1.00 95.75 181 LYS A N 1
ATOM 1343 C CA . LYS A 1 181 ? -9.892 6.708 -7.647 1.00 95.75 181 LYS A CA 1
ATOM 1344 C C . LYS A 1 181 ? -10.660 7.886 -8.229 1.00 95.75 181 LYS A C 1
ATOM 1346 O O . LYS A 1 181 ? -10.030 8.891 -8.560 1.00 95.75 181 LYS A O 1
ATOM 1351 N N . THR A 1 182 ? -11.985 7.789 -8.337 1.00 94.75 182 THR A N 1
ATOM 1352 C CA . THR A 1 182 ? -12.828 8.902 -8.795 1.00 94.75 182 THR A CA 1
ATOM 1353 C C . THR A 1 182 ? -12.658 10.126 -7.901 1.00 94.75 182 THR A C 1
ATOM 1355 O O . THR A 1 182 ? -12.415 11.220 -8.410 1.00 94.75 182 THR A O 1
ATOM 1358 N N . GLU A 1 183 ? -12.682 9.941 -6.581 1.00 95.19 183 GLU A N 1
ATOM 1359 C CA . GLU A 1 183 ? -12.465 11.037 -5.633 1.00 95.19 183 GLU A CA 1
ATOM 1360 C C . GLU A 1 183 ? -11.037 11.601 -5.723 1.00 95.19 183 GLU A C 1
ATOM 1362 O O . GLU A 1 183 ? -10.843 12.818 -5.758 1.00 95.19 183 GLU A O 1
ATOM 1367 N N . ALA A 1 184 ? -10.022 10.737 -5.825 1.00 95.44 184 ALA A N 1
ATOM 1368 C CA . ALA A 1 184 ? -8.618 11.151 -5.853 1.00 95.44 184 ALA A CA 1
ATOM 1369 C C . ALA A 1 184 ? -8.241 11.908 -7.138 1.00 95.44 184 ALA A C 1
ATOM 1371 O O . ALA A 1 184 ? -7.267 12.661 -7.143 1.00 95.44 184 ALA A O 1
ATOM 1372 N N . ALA A 1 185 ? -9.008 11.729 -8.218 1.00 94.81 185 ALA A N 1
ATOM 1373 C CA . ALA A 1 185 ? -8.852 12.477 -9.462 1.00 94.81 185 ALA A CA 1
ATOM 1374 C C . ALA A 1 185 ? -9.379 13.922 -9.369 1.00 94.81 185 ALA A C 1
ATOM 1376 O O . ALA A 1 185 ? -9.043 14.757 -10.212 1.00 94.81 185 ALA A O 1
ATOM 1377 N N . ASN A 1 186 ? -10.190 14.252 -8.357 1.00 94.62 186 ASN A N 1
ATOM 1378 C CA . ASN A 1 186 ? -10.770 15.582 -8.202 1.00 94.62 186 ASN A CA 1
ATOM 1379 C C . ASN A 1 186 ? -9.798 16.562 -7.519 1.00 94.62 186 ASN A C 1
ATOM 1381 O O . ASN A 1 186 ? -9.945 16.925 -6.352 1.00 94.62 186 ASN A O 1
ATOM 1385 N N . CYS A 1 187 ? -8.811 17.039 -8.276 1.00 94.25 187 CYS A N 1
ATOM 1386 C CA . CYS A 1 187 ? -7.756 17.931 -7.782 1.00 94.25 187 CYS A CA 1
ATOM 1387 C C . CYS A 1 187 ? -8.238 19.300 -7.275 1.00 94.25 187 CYS A C 1
ATOM 1389 O O . CYS A 1 187 ? -7.528 19.963 -6.520 1.00 94.25 187 CYS A O 1
ATOM 1391 N N . MET A 1 188 ? -9.451 19.713 -7.649 1.00 93.56 188 MET A N 1
ATOM 1392 C CA . MET A 1 188 ? -10.050 20.983 -7.226 1.00 93.56 188 MET A CA 1
ATOM 1393 C C . MET A 1 188 ? -10.963 20.832 -6.001 1.00 93.56 188 MET A C 1
ATOM 1395 O O . MET A 1 188 ? -11.533 21.820 -5.534 1.00 93.56 188 MET A O 1
ATOM 1399 N N . ALA A 1 189 ? -11.119 19.615 -5.471 1.00 89.19 189 ALA A N 1
ATOM 1400 C CA . ALA A 1 189 ? -11.967 19.355 -4.320 1.00 89.19 189 ALA A CA 1
ATOM 1401 C C . ALA A 1 189 ? -11.430 20.039 -3.052 1.00 89.19 189 ALA A C 1
ATOM 1403 O O . ALA A 1 189 ? -10.311 19.778 -2.588 1.00 89.19 189 ALA A O 1
ATOM 1404 N N . ALA A 1 190 ? -12.278 20.872 -2.442 1.00 85.31 190 ALA A N 1
ATOM 1405 C CA . ALA A 1 190 ? -12.034 21.414 -1.107 1.00 85.31 190 ALA A CA 1
ATOM 1406 C C . ALA A 1 190 ? -12.059 20.302 -0.039 1.00 85.31 190 ALA A C 1
ATOM 1408 O O . ALA A 1 190 ? -11.265 20.327 0.900 1.00 85.31 190 ALA A O 1
ATOM 1409 N N . SER A 1 191 ? -12.922 19.301 -0.225 1.00 87.38 191 SER A N 1
ATOM 1410 C CA . SER A 1 191 ? -13.046 18.095 0.597 1.00 87.38 191 SER A CA 1
ATOM 1411 C C . SER A 1 191 ? -13.521 16.919 -0.259 1.00 87.38 191 SER A C 1
ATOM 1413 O O . SER A 1 191 ? -14.178 17.134 -1.276 1.00 87.38 191 SER A O 1
ATOM 1415 N N . TYR A 1 192 ? -13.238 15.695 0.180 1.00 90.94 192 TYR A N 1
ATOM 1416 C CA . TYR A 1 192 ? -13.669 14.464 -0.492 1.00 90.94 192 TYR A CA 1
ATOM 1417 C C . TYR A 1 192 ? -14.883 13.861 0.203 1.00 90.94 192 TYR A C 1
ATOM 1419 O O . TYR A 1 192 ? -15.032 14.011 1.419 1.00 90.94 192 TYR A O 1
ATOM 1427 N N . THR A 1 193 ? -15.737 13.188 -0.564 1.00 88.50 193 THR A N 1
ATOM 1428 C CA . THR A 1 193 ? -16.981 12.608 -0.042 1.00 88.50 193 THR A CA 1
ATOM 1429 C C . THR A 1 193 ? -16.947 11.093 -0.218 1.00 88.50 193 THR A C 1
ATOM 1431 O O . THR A 1 193 ? -16.598 10.631 -1.299 1.00 88.50 193 THR A O 1
ATOM 1434 N N . PRO A 1 194 ? -17.281 10.296 0.813 1.00 88.62 194 PRO A N 1
ATOM 1435 C CA . PRO A 1 194 ? -17.370 8.852 0.642 1.00 88.62 194 PRO A CA 1
ATOM 1436 C C . PRO A 1 194 ? -18.505 8.483 -0.315 1.00 88.62 194 PRO A C 1
ATOM 1438 O O . PRO A 1 194 ? -19.556 9.133 -0.333 1.00 88.62 194 PRO A O 1
ATOM 1441 N N . THR A 1 195 ? -18.332 7.385 -1.046 1.00 90.44 195 THR A N 1
ATOM 1442 C CA . THR A 1 195 ? -19.437 6.779 -1.790 1.00 90.44 195 THR A CA 1
ATOM 1443 C C . THR A 1 195 ? -20.485 6.242 -0.816 1.00 90.44 195 THR A C 1
ATOM 1445 O O . THR A 1 195 ? -20.189 5.888 0.328 1.00 90.44 195 THR A O 1
ATOM 1448 N N . GLN A 1 196 ? -21.743 6.171 -1.256 1.00 89.44 196 GLN A N 1
ATOM 1449 C CA . GLN A 1 196 ? -22.826 5.625 -0.445 1.00 89.44 196 GLN A CA 1
ATOM 1450 C C . GLN A 1 196 ? -22.482 4.220 0.076 1.00 89.44 196 GLN A C 1
ATOM 1452 O O . GLN A 1 196 ? -22.191 3.313 -0.696 1.00 89.44 196 GLN A O 1
ATOM 1457 N N . GLY A 1 197 ? -22.579 4.040 1.396 1.00 89.19 197 GLY A N 1
ATOM 1458 C CA . GLY A 1 197 ? -22.260 2.774 2.063 1.00 89.19 197 GLY A CA 1
ATOM 1459 C C . GLY A 1 197 ? -20.807 2.649 2.521 1.00 89.19 197 GLY A C 1
ATOM 1460 O O . GLY A 1 197 ? -20.485 1.675 3.191 1.00 89.19 197 GLY A O 1
ATOM 1461 N N . TYR A 1 198 ? -19.965 3.639 2.229 1.00 94.00 198 TYR A N 1
ATOM 1462 C CA . TYR A 1 198 ? -18.579 3.693 2.671 1.00 94.00 198 TYR A CA 1
ATOM 1463 C C . TYR A 1 198 ? -18.318 4.894 3.587 1.00 94.00 198 TYR A C 1
ATOM 1465 O O . TYR A 1 198 ? -19.123 5.820 3.715 1.00 94.00 198 TYR A O 1
ATOM 1473 N N . VAL A 1 199 ? -17.156 4.871 4.229 1.00 93.06 199 VAL A N 1
ATOM 1474 C CA . VAL A 1 199 ? -16.525 6.007 4.907 1.00 93.06 199 VAL A CA 1
ATOM 1475 C C . VAL A 1 199 ? -15.136 6.229 4.332 1.00 93.06 199 VAL A C 1
ATOM 1477 O O . VAL A 1 199 ? -14.548 5.294 3.793 1.00 93.06 199 VAL A O 1
ATOM 1480 N N . LEU A 1 200 ? -14.626 7.456 4.408 1.00 92.56 200 LEU A N 1
ATOM 1481 C CA . LEU A 1 200 ? -13.457 7.882 3.647 1.00 92.56 200 LEU A CA 1
ATOM 1482 C C . LEU A 1 200 ? -12.409 8.534 4.542 1.00 92.56 200 LEU A C 1
ATOM 1484 O O . LEU A 1 200 ? -12.695 9.499 5.249 1.00 92.56 200 LEU A O 1
ATOM 1488 N N . ASN A 1 201 ? -11.170 8.079 4.372 1.00 93.81 201 ASN A N 1
ATOM 1489 C CA . ASN A 1 201 ? -9.975 8.747 4.863 1.00 93.81 201 ASN A CA 1
ATOM 1490 C C . ASN A 1 201 ? -9.250 9.424 3.708 1.00 93.81 201 ASN A C 1
ATOM 1492 O O . ASN A 1 201 ? -9.144 8.858 2.616 1.00 93.81 201 ASN A O 1
ATOM 1496 N N . SER A 1 202 ? -8.686 10.604 3.963 1.00 94.25 202 SER A N 1
ATOM 1497 C CA . SER A 1 202 ? -7.839 11.290 2.987 1.00 94.25 202 SER A CA 1
ATOM 1498 C C . SER A 1 202 ? -6.544 11.798 3.606 1.00 94.25 202 SER A C 1
ATOM 1500 O O . SER A 1 202 ? -6.465 12.098 4.798 1.00 94.25 202 SER A O 1
ATOM 1502 N N . TYR A 1 203 ? -5.502 11.862 2.786 1.00 94.56 203 TYR A N 1
ATOM 1503 C CA . TYR A 1 203 ? -4.194 12.390 3.150 1.00 94.56 203 TYR A CA 1
ATOM 1504 C C . TYR A 1 203 ? -3.625 13.150 1.957 1.00 94.56 203 TYR A C 1
ATOM 1506 O O . TYR A 1 203 ? -3.562 12.602 0.859 1.00 94.56 203 TYR A O 1
ATOM 1514 N N . LYS A 1 204 ? -3.215 14.405 2.159 1.00 95.00 204 LYS A N 1
ATOM 1515 C CA . LYS A 1 204 ? -2.597 15.246 1.124 1.00 95.00 204 LYS A CA 1
ATOM 1516 C C . LYS A 1 204 ? -1.132 15.503 1.467 1.00 95.00 204 LYS A C 1
ATOM 1518 O O . LYS A 1 204 ? -0.810 15.803 2.613 1.00 95.00 204 LYS A O 1
ATOM 1523 N N . THR A 1 205 ? -0.263 15.453 0.462 1.00 95.44 205 THR A N 1
ATOM 1524 C CA . THR A 1 205 ? 1.142 15.862 0.569 1.00 95.44 205 THR A CA 1
ATOM 1525 C C . THR A 1 205 ? 1.529 16.747 -0.607 1.00 95.44 205 THR A C 1
ATOM 1527 O O . THR A 1 205 ? 1.220 16.439 -1.755 1.00 95.44 205 THR A O 1
ATOM 1530 N N . ASN A 1 206 ? 2.242 17.839 -0.331 1.00 95.62 206 ASN A N 1
ATOM 1531 C CA . ASN A 1 206 ? 2.749 18.740 -1.372 1.00 95.62 206 ASN A CA 1
ATOM 1532 C C . ASN A 1 206 ? 4.023 18.195 -2.040 1.00 95.62 206 ASN A C 1
ATOM 1534 O O . ASN A 1 206 ? 4.517 18.771 -3.006 1.00 95.62 206 ASN A O 1
ATOM 1538 N N . ASN A 1 207 ? 4.582 17.086 -1.542 1.00 92.12 207 ASN A N 1
ATOM 1539 C CA . ASN A 1 207 ? 5.700 16.422 -2.199 1.00 92.12 207 ASN A CA 1
ATOM 1540 C C . ASN A 1 207 ? 5.182 15.484 -3.299 1.00 92.12 207 ASN A C 1
ATOM 1542 O O . ASN A 1 207 ? 5.086 14.270 -3.122 1.00 92.12 207 ASN A O 1
ATOM 1546 N N . TYR A 1 208 ? 4.837 16.065 -4.447 1.00 89.19 208 TYR A N 1
ATOM 1547 C CA . TYR A 1 208 ? 4.259 15.337 -5.576 1.00 89.19 208 TYR A CA 1
ATOM 1548 C C . TYR A 1 208 ? 5.269 14.500 -6.378 1.00 89.19 208 TYR A C 1
ATOM 1550 O O . TYR A 1 208 ? 4.872 13.831 -7.331 1.00 89.19 208 TYR A O 1
ATOM 1558 N N . HIS A 1 209 ? 6.546 14.498 -5.985 1.00 84.94 209 HIS A N 1
ATOM 1559 C CA . HIS A 1 209 ? 7.590 13.646 -6.562 1.00 84.94 209 HIS A CA 1
ATOM 1560 C C . HIS A 1 209 ? 7.712 12.285 -5.866 1.00 84.94 209 HIS A C 1
ATOM 1562 O O . HIS A 1 209 ? 8.466 11.429 -6.328 1.00 84.94 209 HIS A O 1
ATOM 1568 N N . LEU A 1 210 ? 7.005 12.075 -4.750 1.00 88.06 210 LEU A N 1
ATOM 1569 C CA . LEU A 1 210 ? 7.021 10.790 -4.061 1.00 88.06 210 LEU A CA 1
ATOM 1570 C C . LEU A 1 210 ? 6.395 9.693 -4.936 1.00 88.06 210 LEU A C 1
ATOM 1572 O O . LEU A 1 210 ? 5.382 9.941 -5.599 1.00 88.06 210 LEU A O 1
ATOM 1576 N N . PRO A 1 211 ? 6.934 8.462 -4.902 1.00 90.25 211 PRO A N 1
ATOM 1577 C CA . PRO A 1 211 ? 6.227 7.307 -5.435 1.00 90.25 211 PRO A CA 1
ATOM 1578 C C . PRO A 1 211 ? 4.841 7.190 -4.789 1.00 90.25 211 PRO A C 1
ATOM 1580 O O . PRO A 1 211 ? 4.698 7.360 -3.578 1.00 90.25 211 PRO A O 1
ATOM 1583 N N . ARG A 1 212 ? 3.813 6.858 -5.575 1.00 93.94 212 ARG A N 1
ATOM 1584 C CA . ARG A 1 212 ? 2.426 6.775 -5.079 1.00 93.94 212 ARG A CA 1
ATOM 1585 C C . ARG A 1 212 ? 2.277 5.796 -3.906 1.00 93.94 212 ARG A C 1
ATOM 1587 O O . ARG A 1 212 ? 1.522 6.059 -2.975 1.00 93.94 212 ARG A O 1
ATOM 1594 N N . GLU A 1 213 ? 3.013 4.685 -3.924 1.00 93.19 213 GLU A N 1
ATOM 1595 C CA . GLU A 1 213 ? 3.044 3.718 -2.818 1.00 93.19 213 GLU A CA 1
ATOM 1596 C C . GLU A 1 213 ? 3.590 4.335 -1.519 1.00 93.19 213 GLU A C 1
ATOM 1598 O O . GLU A 1 213 ? 3.073 4.065 -0.439 1.00 93.19 213 GLU A O 1
ATOM 1603 N N . GLU A 1 214 ? 4.593 5.209 -1.612 1.00 94.50 214 GLU A N 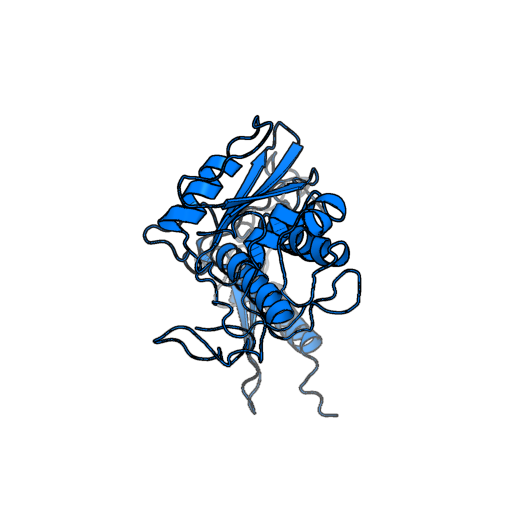1
ATOM 1604 C CA . GLU A 1 214 ? 5.148 5.911 -0.453 1.00 94.50 214 GLU A CA 1
ATOM 1605 C C . GLU A 1 214 ? 4.131 6.900 0.133 1.00 94.50 214 GLU A C 1
ATOM 1607 O O . GLU A 1 214 ? 3.945 6.954 1.348 1.00 94.50 214 GLU A O 1
ATOM 1612 N N . VAL A 1 215 ? 3.382 7.612 -0.716 1.00 96.69 215 VAL A N 1
ATOM 1613 C CA . VAL A 1 215 ? 2.277 8.471 -0.257 1.00 96.69 215 VAL A CA 1
ATOM 1614 C C . VAL A 1 215 ? 1.200 7.656 0.464 1.00 96.69 215 VAL A C 1
ATOM 1616 O O . VAL A 1 215 ? 0.706 8.081 1.507 1.00 96.69 215 VAL A O 1
ATOM 1619 N N . LEU A 1 216 ? 0.872 6.460 -0.031 1.00 97.50 216 LEU A N 1
ATOM 1620 C CA . LEU A 1 216 ? -0.065 5.548 0.630 1.00 97.50 216 LEU A CA 1
ATOM 1621 C C . LEU A 1 216 ? 0.448 5.071 2.002 1.00 97.50 216 LEU A C 1
ATOM 1623 O O . LEU A 1 216 ? -0.320 5.044 2.967 1.00 97.50 216 LEU A O 1
ATOM 1627 N N . LYS A 1 217 ? 1.741 4.733 2.120 1.00 97.31 217 LYS A N 1
ATOM 1628 C CA . LYS A 1 217 ? 2.375 4.359 3.400 1.00 97.31 217 LYS A CA 1
ATOM 1629 C C . LYS A 1 217 ? 2.328 5.505 4.407 1.00 97.31 217 LYS A C 1
ATOM 1631 O O . LYS A 1 217 ? 1.987 5.287 5.575 1.00 97.31 217 LYS A O 1
ATOM 1636 N N . GLN A 1 218 ? 2.628 6.723 3.955 1.00 97.25 218 GLN A N 1
ATOM 1637 C CA . GLN A 1 218 ? 2.547 7.929 4.779 1.00 97.25 218 GLN A CA 1
ATOM 1638 C C . GLN A 1 218 ? 1.113 8.208 5.224 1.00 97.25 218 GLN A C 1
ATOM 1640 O O . GLN A 1 218 ? 0.901 8.483 6.402 1.00 97.25 218 GLN A O 1
ATOM 1645 N N . ALA A 1 219 ? 0.132 8.055 4.333 1.00 96.00 219 ALA A N 1
ATOM 1646 C CA . ALA A 1 219 ? -1.282 8.215 4.653 1.00 96.00 219 ALA A CA 1
ATOM 1647 C C . ALA A 1 219 ? -1.728 7.255 5.764 1.00 96.00 219 ALA A C 1
ATOM 1649 O O . ALA A 1 219 ? -2.187 7.699 6.816 1.00 96.00 219 ALA A O 1
ATOM 1650 N N . MET A 1 220 ? -1.497 5.951 5.581 1.00 96.06 220 MET A N 1
ATOM 1651 C CA . MET A 1 220 ? -1.839 4.917 6.565 1.00 96.06 220 MET A CA 1
ATOM 1652 C C . MET A 1 220 ? -1.173 5.170 7.925 1.00 96.06 220 MET A C 1
ATOM 1654 O O . MET A 1 220 ? -1.823 5.076 8.968 1.00 96.06 220 MET A O 1
ATOM 1658 N N . SER A 1 221 ? 0.111 5.539 7.912 1.00 95.81 221 SER A N 1
ATOM 1659 C CA . SER A 1 221 ? 0.868 5.848 9.130 1.00 95.81 221 SER A CA 1
ATOM 1660 C C . SER A 1 221 ? 0.360 7.112 9.823 1.00 95.81 221 SER A C 1
ATOM 1662 O O . SER A 1 221 ? 0.223 7.127 11.044 1.00 95.81 221 SER A O 1
ATOM 1664 N N . SER A 1 222 ? 0.062 8.164 9.055 1.00 93.56 222 SER A N 1
ATOM 1665 C CA . SER A 1 222 ? -0.445 9.440 9.562 1.00 93.56 222 SER A CA 1
ATOM 1666 C C . SER A 1 222 ? -1.818 9.278 10.195 1.00 93.56 222 SER A C 1
ATOM 1668 O O . SER A 1 222 ? -2.050 9.831 11.266 1.00 93.56 222 SER A O 1
ATOM 1670 N N . TRP A 1 223 ? -2.714 8.515 9.563 1.00 93.19 223 TRP A N 1
ATOM 1671 C CA . TRP A 1 223 ? -4.022 8.215 10.131 1.00 93.19 223 TRP A CA 1
ATOM 1672 C C . TRP A 1 223 ? -3.854 7.467 11.444 1.00 93.19 223 TRP A C 1
ATOM 1674 O O . TRP A 1 223 ? -4.280 7.967 12.473 1.00 93.19 223 TRP A O 1
ATOM 1684 N N . PHE A 1 224 ? -3.140 6.337 11.454 1.00 93.88 224 PHE A N 1
ATOM 1685 C CA . PHE A 1 224 ? -2.963 5.553 12.676 1.00 93.88 224 PHE A CA 1
ATOM 1686 C C . PHE A 1 224 ? -2.275 6.326 13.814 1.00 93.88 224 PHE A C 1
ATOM 1688 O O . PHE A 1 224 ? -2.636 6.155 14.977 1.00 93.88 224 PHE A O 1
ATOM 1695 N N . ALA A 1 225 ? -1.316 7.204 13.505 1.00 91.69 225 ALA A N 1
ATOM 1696 C CA . ALA A 1 225 ? -0.593 7.989 14.507 1.00 91.69 225 ALA A CA 1
ATOM 1697 C C . ALA A 1 225 ? -1.505 8.882 15.366 1.00 91.69 225 ALA A C 1
ATOM 1699 O O . ALA A 1 225 ? -1.159 9.162 16.516 1.00 91.69 225 ALA A O 1
ATOM 1700 N N . GLN A 1 226 ? -2.677 9.275 14.855 1.00 88.81 226 GLN A N 1
ATOM 1701 C CA . GLN A 1 226 ? -3.658 10.070 15.601 1.00 88.81 226 GLN A CA 1
ATOM 1702 C C . GLN A 1 226 ? -4.245 9.310 16.802 1.00 88.81 226 GLN A C 1
ATOM 1704 O O . GLN A 1 226 ? -4.752 9.941 17.728 1.00 88.81 226 GLN A O 1
ATOM 1709 N N . LEU A 1 227 ? -4.121 7.976 16.848 1.00 89.19 227 LEU A N 1
ATOM 1710 C CA . LEU A 1 227 ? -4.529 7.171 18.001 1.00 89.19 227 LEU A CA 1
ATOM 1711 C C . LEU A 1 227 ? -3.822 7.603 19.291 1.00 89.19 227 LEU A C 1
ATOM 1713 O O . LEU A 1 227 ? -4.440 7.615 20.348 1.00 89.19 227 LEU A O 1
ATOM 1717 N N . LYS A 1 228 ? -2.562 8.044 19.202 1.00 88.56 228 LYS A N 1
ATOM 1718 C CA . LYS A 1 228 ? -1.780 8.511 20.360 1.00 88.56 228 LYS A CA 1
ATOM 1719 C C . LYS A 1 228 ? -2.368 9.747 21.042 1.00 88.56 228 LYS A C 1
ATOM 1721 O O . LYS A 1 228 ? -2.011 10.048 22.176 1.00 88.56 228 LYS A O 1
ATOM 1726 N N . SER A 1 229 ? -3.225 10.491 20.346 1.00 85.75 229 SER A N 1
ATOM 1727 C CA . SER A 1 229 ? -3.916 11.662 20.891 1.00 85.75 229 SER A CA 1
ATOM 1728 C C . SER A 1 229 ? -5.296 11.323 21.449 1.00 85.75 229 SER A C 1
ATOM 1730 O O . SER A 1 229 ? -5.861 12.137 22.178 1.00 85.75 229 SER A O 1
ATOM 1732 N N . ALA A 1 230 ? -5.828 10.142 21.130 1.00 83.81 230 ALA A N 1
ATOM 1733 C CA . ALA A 1 230 ? -7.131 9.708 21.592 1.00 83.81 230 ALA A CA 1
ATOM 1734 C C . ALA A 1 230 ? -7.052 9.101 22.987 1.00 83.81 230 ALA A C 1
ATOM 1736 O O . ALA A 1 230 ? -6.170 8.304 23.302 1.00 83.81 230 ALA A O 1
ATOM 1737 N N . ASP A 1 231 ? -8.008 9.492 23.810 1.00 85.25 231 ASP A N 1
ATOM 1738 C CA . ASP A 1 231 ? -8.244 8.927 25.127 1.00 85.25 231 ASP A CA 1
ATOM 1739 C C . ASP A 1 231 ? -9.373 7.901 25.006 1.00 85.25 231 ASP A C 1
ATOM 1741 O O . ASP A 1 231 ? -10.551 8.262 25.065 1.00 85.25 231 ASP A O 1
ATOM 1745 N N . LEU A 1 232 ? -9.008 6.649 24.708 1.00 87.38 232 LEU A N 1
ATOM 1746 C CA . LEU A 1 232 ? -9.979 5.568 24.584 1.00 87.38 232 LEU A CA 1
ATOM 1747 C C . LEU A 1 232 ? -10.344 5.055 25.974 1.00 87.38 232 LEU A C 1
ATOM 1749 O O . LEU A 1 232 ? -9.489 4.638 26.752 1.00 87.38 232 LEU A O 1
ATOM 1753 N N . ASP A 1 233 ? -11.641 5.043 26.268 1.00 87.56 233 ASP A N 1
ATOM 1754 C CA . ASP A 1 233 ? -12.141 4.441 27.495 1.00 87.56 233 ASP A CA 1
ATOM 1755 C C . ASP A 1 233 ? -12.017 2.904 27.470 1.00 87.56 233 ASP A C 1
ATOM 1757 O O . ASP A 1 233 ? -11.701 2.276 26.454 1.00 87.56 233 ASP A O 1
ATOM 1761 N N . GLU A 1 234 ? -12.330 2.258 28.595 1.00 90.06 234 GLU A N 1
ATOM 1762 C CA . GLU A 1 234 ? -12.305 0.791 28.725 1.00 90.06 234 GLU A CA 1
ATOM 1763 C C . GLU A 1 234 ? -13.275 0.065 27.770 1.00 90.06 234 GLU A C 1
ATOM 1765 O O . GLU A 1 234 ? -13.254 -1.162 27.669 1.00 90.06 234 GLU A O 1
ATOM 1770 N N . GLN A 1 235 ? -14.148 0.807 27.085 1.00 92.00 235 GLN A N 1
ATOM 1771 C CA . GLN A 1 235 ? -15.140 0.307 26.138 1.00 92.00 235 GLN A CA 1
ATOM 1772 C C . GLN A 1 235 ? -14.772 0.651 24.686 1.00 92.00 235 GLN A C 1
ATOM 1774 O O . GLN A 1 235 ? -15.521 0.281 23.782 1.00 92.00 235 GLN A O 1
ATOM 1779 N N . ALA A 1 236 ? -13.628 1.307 24.459 1.00 91.88 236 ALA A N 1
ATOM 1780 C CA . ALA A 1 236 ? -13.177 1.815 23.168 1.00 91.88 236 ALA A CA 1
ATOM 1781 C C . ALA A 1 236 ? -14.233 2.675 22.452 1.00 91.88 236 ALA A C 1
ATOM 1783 O O . ALA A 1 236 ? -14.430 2.534 21.242 1.00 91.88 236 ALA A O 1
ATOM 1784 N N . LYS A 1 237 ? -14.964 3.526 23.177 1.00 91.19 237 LYS A N 1
ATOM 1785 C CA . LYS A 1 237 ? -16.038 4.346 22.603 1.00 91.19 237 LYS A CA 1
ATOM 1786 C C . LYS A 1 237 ? -15.526 5.475 21.724 1.00 91.19 237 LYS A C 1
ATOM 1788 O O . LYS A 1 237 ? -14.594 6.191 22.075 1.00 91.19 237 LYS A O 1
ATOM 1793 N N . TYR A 1 238 ? -16.211 5.685 20.602 1.00 87.31 238 TYR A N 1
ATOM 1794 C CA . TYR A 1 238 ? -16.072 6.897 19.804 1.00 87.31 238 TYR A CA 1
ATOM 1795 C C . TYR A 1 238 ? -17.007 7.986 20.344 1.00 87.31 238 TYR A C 1
ATOM 1797 O O . TYR A 1 238 ? -18.105 8.215 19.831 1.00 87.31 238 TYR A O 1
ATOM 1805 N N . ASP A 1 239 ? -16.590 8.629 21.432 1.00 85.38 239 ASP A N 1
ATOM 1806 C CA . ASP A 1 239 ? -17.386 9.617 22.156 1.00 85.38 239 ASP A CA 1
ATOM 1807 C C . ASP A 1 239 ? -16.916 11.070 21.925 1.00 85.38 239 ASP A C 1
ATOM 1809 O O . ASP A 1 239 ? -16.040 11.367 21.108 1.00 85.38 239 ASP A O 1
ATOM 1813 N N . GLN A 1 240 ? -17.527 12.013 22.647 1.00 83.81 240 GLN A N 1
ATOM 1814 C CA . GLN A 1 240 ? -17.178 13.428 22.546 1.00 83.81 240 GLN A CA 1
ATOM 1815 C C . GLN A 1 240 ? -15.766 13.738 23.069 1.00 83.81 240 GLN A C 1
ATOM 1817 O O . GLN A 1 240 ? -15.150 14.692 22.590 1.00 83.81 240 GLN A O 1
ATOM 1822 N N . ASN A 1 241 ? -15.237 12.958 24.016 1.00 80.81 241 ASN A N 1
ATOM 1823 C CA . ASN A 1 241 ? -13.878 13.137 24.521 1.00 80.81 241 ASN A CA 1
ATOM 1824 C C . ASN A 1 241 ? -12.864 12.817 23.419 1.00 80.81 241 ASN A C 1
ATOM 1826 O O . ASN A 1 241 ? -11.998 13.644 23.125 1.00 80.81 241 ASN A O 1
ATOM 1830 N N . VAL A 1 242 ? -13.037 11.686 22.730 1.00 82.44 242 VAL A N 1
ATOM 1831 C CA . VAL A 1 242 ? -12.205 11.305 21.578 1.00 82.44 242 VAL A CA 1
ATOM 1832 C C . VAL A 1 242 ? -12.274 12.367 20.480 1.00 82.44 242 VAL A C 1
ATOM 1834 O O . VAL A 1 242 ? -11.239 12.845 20.022 1.00 82.44 242 VAL A O 1
ATOM 1837 N N . LYS A 1 243 ? -13.477 12.829 20.119 1.00 81.06 243 LYS A N 1
ATOM 1838 C CA . LYS A 1 243 ? -13.659 13.887 19.106 1.00 81.06 243 LYS A CA 1
ATOM 1839 C C . LYS A 1 243 ? -12.993 15.213 19.475 1.00 81.06 243 LYS A C 1
ATOM 1841 O O . LYS A 1 243 ? -12.509 15.924 18.601 1.00 81.06 243 LYS A O 1
ATOM 1846 N N . THR A 1 244 ? -12.995 15.565 20.760 1.00 79.00 244 THR A N 1
ATOM 1847 C CA . THR A 1 244 ? -12.427 16.832 21.247 1.00 79.00 244 THR A CA 1
ATOM 1848 C C . THR A 1 244 ? -10.904 16.759 21.365 1.00 79.00 244 THR A C 1
ATOM 1850 O O . THR A 1 244 ? -10.217 17.741 21.099 1.00 79.00 244 THR A O 1
ATOM 1853 N N . THR A 1 245 ? -10.365 15.605 21.763 1.00 72.88 245 THR A N 1
ATOM 1854 C CA . THR A 1 245 ? -8.922 15.402 21.975 1.00 72.88 245 THR A CA 1
ATOM 1855 C C . THR A 1 245 ? -8.169 15.033 20.698 1.00 72.88 245 THR A C 1
ATOM 1857 O O . THR A 1 245 ? -6.977 15.325 20.593 1.00 72.88 245 THR A O 1
ATOM 1860 N N . ALA A 1 246 ? -8.861 14.454 19.717 1.00 74.81 246 ALA A N 1
ATOM 1861 C CA . ALA A 1 246 ? -8.314 14.059 18.429 1.00 74.81 246 ALA A CA 1
ATOM 1862 C C . ALA A 1 246 ? -9.293 14.454 17.294 1.00 74.81 246 ALA A C 1
ATOM 1864 O O . ALA A 1 246 ? -10.078 13.633 16.824 1.00 74.81 246 ALA A O 1
ATOM 1865 N N . PRO 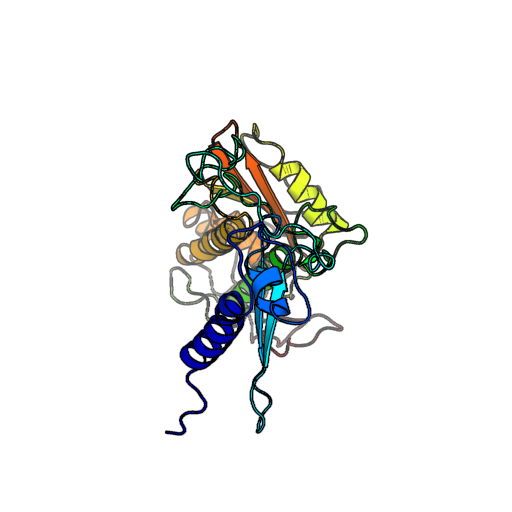A 1 247 ? -9.275 15.717 16.827 1.00 66.81 247 PRO A N 1
ATOM 1866 C CA . PRO A 1 247 ? -10.225 16.210 15.821 1.00 66.81 247 PRO A CA 1
ATOM 1867 C C . PRO A 1 247 ? -10.125 15.488 14.468 1.00 66.81 247 PRO A C 1
ATOM 1869 O O . PRO A 1 247 ? -11.125 15.360 13.767 1.00 66.81 247 PRO A O 1
ATOM 1872 N N . ASP A 1 248 ? -8.953 14.944 14.131 1.00 73.31 248 ASP A N 1
ATOM 1873 C CA . ASP A 1 248 ? -8.752 14.165 12.905 1.00 73.31 248 ASP A CA 1
ATOM 1874 C C . ASP A 1 248 ? -9.044 12.660 13.076 1.00 73.31 248 ASP A C 1
ATOM 1876 O O . ASP A 1 248 ? -8.916 11.894 12.117 1.00 73.31 248 ASP A O 1
ATOM 1880 N N . PHE A 1 249 ? -9.478 12.226 14.270 1.00 76.38 249 PHE A N 1
ATOM 1881 C CA . PHE A 1 249 ? -9.651 10.814 14.640 1.00 76.38 249 PHE A CA 1
ATOM 1882 C C . PHE A 1 249 ? -10.657 10.056 13.778 1.00 76.38 249 PHE A C 1
ATOM 1884 O O . PHE A 1 249 ? -10.658 8.829 13.803 1.00 76.38 249 PHE A O 1
ATOM 1891 N N . ALA A 1 250 ? -11.474 10.747 12.978 1.00 76.69 250 ALA A N 1
ATOM 1892 C CA . ALA A 1 250 ? -12.290 10.114 11.946 1.00 76.69 250 ALA A CA 1
ATOM 1893 C C . ALA A 1 250 ? -11.463 9.133 11.093 1.00 76.69 250 ALA A C 1
ATOM 1895 O O . ALA A 1 250 ? -11.930 8.030 10.819 1.00 76.69 250 ALA A O 1
ATOM 1896 N N . ASN A 1 251 ? -10.197 9.464 10.801 1.00 80.31 251 ASN A N 1
ATOM 1897 C CA . ASN A 1 251 ? -9.347 8.569 10.026 1.00 80.31 251 ASN A CA 1
ATOM 1898 C C . ASN A 1 251 ? -8.967 7.285 10.786 1.00 80.31 251 ASN A C 1
ATOM 1900 O O . ASN A 1 251 ? -9.003 6.185 10.231 1.00 80.31 251 ASN A O 1
ATOM 1904 N N . VAL A 1 252 ? -8.614 7.398 12.070 1.00 81.75 252 VAL A N 1
ATOM 1905 C CA . VAL A 1 252 ? -8.331 6.226 12.919 1.00 81.75 252 VAL A CA 1
ATOM 1906 C C . VAL A 1 252 ? -9.586 5.397 13.106 1.00 81.75 252 VAL A C 1
ATOM 1908 O O . VAL A 1 252 ? -9.525 4.178 12.976 1.00 81.75 252 VAL A O 1
ATOM 1911 N N . ARG A 1 253 ? -10.712 6.055 13.398 1.00 86.06 253 ARG A N 1
ATOM 1912 C CA . ARG A 1 253 ? -12.022 5.442 13.618 1.00 86.06 253 ARG A CA 1
ATOM 1913 C C . ARG A 1 253 ? -12.351 4.476 12.487 1.00 86.06 253 ARG A C 1
ATOM 1915 O O . ARG A 1 253 ? -12.645 3.318 12.767 1.00 86.06 253 ARG A O 1
ATOM 1922 N N . ASP A 1 254 ? -12.246 4.931 11.244 1.00 87.44 254 ASP A N 1
ATOM 1923 C CA . ASP A 1 254 ? -12.597 4.131 10.067 1.00 87.44 254 ASP A CA 1
ATOM 1924 C C . ASP A 1 254 ? -11.602 2.978 9.856 1.00 87.44 254 ASP A C 1
ATOM 1926 O O . ASP A 1 254 ? -11.993 1.840 9.593 1.00 87.44 254 ASP A O 1
ATOM 1930 N N . LEU A 1 255 ? -10.313 3.230 10.108 1.00 90.31 255 LEU A N 1
ATOM 1931 C CA . LEU A 1 255 ? -9.246 2.233 10.014 1.00 90.31 255 LEU A CA 1
ATOM 1932 C C . LEU A 1 255 ? -9.392 1.089 11.035 1.00 90.31 255 LEU A C 1
ATOM 1934 O O . LEU A 1 255 ? -9.156 -0.080 10.707 1.00 90.31 255 LEU A O 1
ATOM 1938 N N . VAL A 1 256 ? -9.759 1.403 12.281 1.00 93.31 256 VAL A N 1
ATOM 1939 C CA . VAL A 1 256 ? -9.767 0.448 13.408 1.00 93.31 256 VAL A CA 1
ATOM 1940 C C . VAL A 1 256 ? -11.162 -0.062 13.771 1.00 93.31 256 VAL A C 1
ATOM 1942 O O . VAL A 1 256 ? -11.302 -0.816 14.733 1.00 93.31 256 VAL A O 1
ATOM 1945 N N . TYR A 1 257 ? -12.194 0.295 12.999 1.00 96.00 257 TYR A N 1
ATOM 1946 C CA . TYR A 1 257 ? -13.557 -0.145 13.278 1.00 96.00 257 TYR A CA 1
ATOM 1947 C C . TYR A 1 257 ? -13.706 -1.667 13.144 1.00 96.00 257 TYR A C 1
ATOM 1949 O O . TYR A 1 257 ? -13.539 -2.235 12.063 1.00 96.00 257 TYR A O 1
ATOM 1957 N N . GLY A 1 258 ? -14.049 -2.354 14.234 1.00 96.31 258 GLY A N 1
ATOM 1958 C CA . GLY A 1 258 ? -14.045 -3.815 14.327 1.00 96.31 258 GLY A CA 1
ATOM 1959 C C . GLY A 1 258 ? -14.984 -4.521 13.355 1.00 96.31 258 GLY A C 1
ATOM 1960 O O . GLY A 1 258 ? -14.682 -5.635 12.917 1.00 96.31 258 GLY A O 1
ATOM 1961 N N . LYS A 1 259 ? -16.088 -3.870 12.967 1.00 96.00 259 LYS A N 1
ATOM 1962 C CA . LYS A 1 259 ? -17.065 -4.448 12.034 1.00 96.00 259 LYS A CA 1
ATOM 1963 C C . LYS A 1 259 ? -16.730 -4.219 10.561 1.00 96.00 259 LYS A C 1
ATOM 1965 O O . LYS A 1 259 ? -17.285 -4.947 9.747 1.00 96.00 259 LYS A O 1
ATOM 1970 N N . ALA A 1 260 ? -15.821 -3.300 10.231 1.00 96.81 260 ALA A N 1
ATOM 1971 C CA . ALA A 1 260 ? -15.371 -3.115 8.855 1.00 96.81 260 ALA A CA 1
ATOM 1972 C C . ALA A 1 260 ? -14.720 -4.397 8.323 1.00 96.81 260 ALA A C 1
ATOM 1974 O O . ALA A 1 260 ? -13.977 -5.070 9.045 1.00 96.81 260 ALA A O 1
ATOM 1975 N N . THR A 1 261 ? -15.016 -4.745 7.073 1.00 96.88 261 THR A N 1
ATOM 1976 C CA . THR A 1 261 ? -14.518 -5.962 6.418 1.00 96.88 261 THR A CA 1
ATOM 1977 C C . THR A 1 261 ? -13.772 -5.692 5.124 1.00 96.88 261 THR A C 1
ATOM 1979 O O . THR A 1 261 ? -13.063 -6.580 4.648 1.00 96.88 261 THR A O 1
ATOM 1982 N N . LYS A 1 262 ? -13.871 -4.481 4.574 1.00 97.12 262 LYS A N 1
ATOM 1983 C CA . LYS A 1 262 ? -13.271 -4.129 3.289 1.00 97.12 262 LYS A CA 1
ATOM 1984 C C . LYS A 1 262 ? -12.545 -2.796 3.342 1.00 97.12 262 LYS A C 1
ATOM 1986 O O . LYS A 1 262 ? -12.953 -1.884 4.058 1.00 97.12 262 LYS A O 1
ATOM 1991 N N . VAL A 1 263 ? -11.495 -2.691 2.535 1.00 97.69 263 VAL A N 1
ATOM 1992 C CA . VAL A 1 263 ? -10.813 -1.434 2.228 1.00 97.69 263 VAL A CA 1
ATOM 1993 C C . VAL A 1 263 ? -10.481 -1.376 0.743 1.00 97.69 263 VAL A C 1
ATOM 1995 O O . VAL A 1 263 ? -10.023 -2.365 0.176 1.00 97.69 263 VAL A O 1
ATOM 1998 N N . GLY A 1 264 ? -10.679 -0.220 0.124 1.00 97.25 264 GLY A N 1
ATOM 1999 C CA . GLY A 1 264 ? -10.183 0.093 -1.215 1.00 97.25 264 GLY A CA 1
ATOM 2000 C C . GLY A 1 264 ? -9.561 1.479 -1.203 1.00 97.25 264 GLY A C 1
ATOM 2001 O O . GLY A 1 264 ? -10.008 2.344 -0.456 1.00 97.25 264 GLY A O 1
ATOM 2002 N N . CYS A 1 265 ? -8.489 1.691 -1.960 1.00 97.88 265 CYS A N 1
ATOM 2003 C CA . CYS A 1 265 ? -7.747 2.948 -1.912 1.00 97.88 265 CYS A CA 1
ATOM 2004 C C . CYS A 1 265 ? -7.317 3.396 -3.302 1.00 97.88 265 CYS A C 1
ATOM 2006 O O . CYS A 1 265 ? -7.158 2.572 -4.190 1.00 97.88 265 CYS A O 1
ATOM 2008 N N . ALA A 1 266 ? -7.020 4.682 -3.440 1.00 97.12 266 ALA A N 1
ATOM 2009 C CA . ALA A 1 266 ? -6.361 5.254 -4.599 1.00 97.12 266 ALA A CA 1
ATOM 2010 C C . ALA A 1 266 ? -5.373 6.345 -4.178 1.00 97.12 266 ALA A C 1
ATOM 2012 O O . ALA A 1 266 ? -5.468 6.921 -3.093 1.00 97.12 266 ALA A O 1
ATOM 2013 N N . VAL A 1 267 ? -4.427 6.650 -5.065 1.00 97.06 267 VAL A N 1
ATOM 2014 C CA . VAL A 1 267 ? -3.508 7.785 -4.904 1.00 97.06 267 VAL A CA 1
ATOM 2015 C C . VAL A 1 267 ? -3.537 8.623 -6.172 1.00 97.06 267 VAL A C 1
ATOM 2017 O O . VAL A 1 267 ? -3.133 8.131 -7.219 1.00 97.06 267 VAL A O 1
ATOM 2020 N N . GLY A 1 268 ? -4.014 9.859 -6.091 1.00 95.38 268 GLY A N 1
ATOM 2021 C CA . GLY A 1 268 ? -4.061 10.809 -7.202 1.00 95.38 268 GLY A CA 1
ATOM 2022 C C . GLY A 1 268 ? -2.865 11.759 -7.193 1.00 95.38 268 GLY A C 1
ATOM 2023 O O . GLY A 1 268 ? -2.371 12.139 -6.128 1.00 95.38 268 GLY A O 1
ATOM 2024 N N . THR A 1 269 ? -2.413 12.170 -8.379 1.00 95.12 269 THR A N 1
ATOM 2025 C CA . THR A 1 269 ? -1.358 13.178 -8.551 1.00 95.12 269 THR A CA 1
ATOM 2026 C C . THR A 1 269 ? -1.923 14.409 -9.246 1.00 95.12 269 THR A C 1
ATOM 2028 O O . THR A 1 269 ? -2.262 14.372 -10.425 1.00 95.12 269 THR A O 1
ATOM 2031 N N . CYS A 1 270 ? -1.982 15.515 -8.513 1.00 95.00 270 CYS A N 1
ATOM 2032 C CA . CYS A 1 270 ? -2.491 16.803 -8.960 1.00 95.00 270 CYS A CA 1
ATOM 2033 C C . CYS A 1 270 ? -1.315 17.710 -9.321 1.00 95.00 270 CYS A C 1
ATOM 2035 O O . CYS A 1 270 ? -0.869 18.536 -8.526 1.00 95.00 270 CYS A O 1
ATOM 2037 N N . LEU A 1 271 ? -0.748 17.487 -10.512 1.00 92.31 271 LEU A N 1
ATOM 2038 C CA . LEU A 1 271 ? 0.491 18.141 -10.953 1.00 92.31 271 LEU A CA 1
ATOM 2039 C C . LEU A 1 271 ? 0.362 19.663 -11.050 1.00 92.31 271 LEU A C 1
ATOM 2041 O O . LEU A 1 271 ? 1.295 20.378 -10.695 1.00 92.31 271 LEU A O 1
ATOM 2045 N N . ARG A 1 272 ? -0.785 20.163 -11.524 1.00 92.75 272 ARG A N 1
ATOM 2046 C CA . ARG A 1 272 ? -1.022 21.604 -11.682 1.00 92.75 272 ARG A CA 1
ATOM 2047 C C . ARG A 1 272 ? -1.100 22.305 -10.327 1.00 92.75 272 ARG A C 1
ATOM 2049 O O . ARG A 1 272 ? -0.616 23.423 -10.185 1.00 92.75 272 ARG A O 1
ATOM 2056 N N . GLU A 1 273 ? -1.707 21.644 -9.353 1.00 93.75 273 GLU A N 1
ATOM 2057 C CA . GLU A 1 273 ? -1.905 22.135 -7.994 1.00 93.75 273 GLU A CA 1
ATOM 2058 C C . GLU A 1 273 ? -0.708 21.824 -7.078 1.00 93.75 273 GLU A C 1
ATOM 2060 O O . GLU A 1 273 ? -0.608 22.383 -5.989 1.00 93.75 273 GLU A O 1
ATOM 2065 N N . GLY A 1 274 ? 0.216 20.965 -7.519 1.00 93.94 274 GLY A N 1
ATOM 2066 C CA . GLY A 1 274 ? 1.463 20.656 -6.824 1.00 93.94 274 GLY A CA 1
ATOM 2067 C C . GLY A 1 274 ? 1.302 19.731 -5.616 1.00 93.94 274 GLY A C 1
ATOM 2068 O O . GLY A 1 274 ? 2.038 19.882 -4.643 1.00 93.94 274 GLY A O 1
ATOM 2069 N N . PHE A 1 275 ? 0.359 18.783 -5.646 1.00 95.81 275 PHE A N 1
ATOM 2070 C CA . PHE A 1 275 ? 0.169 17.830 -4.546 1.00 95.81 275 PHE A CA 1
ATOM 2071 C C . PHE A 1 275 ? -0.173 16.411 -5.018 1.00 95.81 275 PHE A C 1
ATOM 2073 O O . PHE A 1 275 ? -0.614 16.185 -6.143 1.00 95.81 275 PHE A O 1
ATOM 2080 N N . GLN A 1 276 ? 0.015 15.438 -4.129 1.00 97.00 276 GLN A N 1
ATOM 2081 C CA . GLN A 1 276 ? -0.579 14.105 -4.224 1.00 97.00 276 GLN A CA 1
ATOM 2082 C C . GLN A 1 276 ? -1.599 13.905 -3.104 1.00 97.00 276 GLN A C 1
ATOM 2084 O O . GLN A 1 276 ? -1.459 14.464 -2.012 1.00 97.00 276 GLN A O 1
ATOM 2089 N N . VAL A 1 277 ? -2.626 13.103 -3.373 1.00 96.81 277 VAL A N 1
ATOM 2090 C CA . VAL A 1 277 ? -3.650 12.732 -2.395 1.00 96.81 277 VAL A CA 1
ATOM 2091 C C . VAL A 1 277 ? -3.818 11.220 -2.356 1.00 96.81 277 VAL A C 1
ATOM 2093 O O . VAL A 1 277 ? -4.007 10.598 -3.393 1.00 96.81 277 VAL A O 1
ATOM 2096 N N . ALA A 1 278 ? -3.783 10.630 -1.165 1.00 97.25 278 ALA A N 1
ATOM 2097 C CA . ALA A 1 278 ? -4.246 9.269 -0.932 1.00 97.25 278 ALA A CA 1
ATOM 2098 C C . ALA A 1 278 ? -5.668 9.302 -0.370 1.00 97.25 278 ALA A C 1
ATOM 2100 O O . ALA A 1 278 ? -5.953 10.069 0.552 1.00 97.25 278 ALA A O 1
ATOM 2101 N N . ILE A 1 279 ? -6.539 8.458 -0.914 1.00 96.44 279 ILE A N 1
ATOM 2102 C CA . ILE A 1 279 ? -7.915 8.265 -0.459 1.00 96.44 279 ILE A CA 1
ATOM 2103 C C . ILE A 1 279 ? -8.123 6.780 -0.208 1.00 96.44 279 ILE A C 1
ATOM 2105 O O . ILE A 1 279 ? -7.785 5.965 -1.061 1.00 96.44 279 ILE A O 1
ATOM 2109 N N . CYS A 1 280 ? -8.680 6.428 0.946 1.00 97.31 280 CYS A N 1
ATOM 2110 C CA . CYS A 1 280 ? -9.106 5.066 1.248 1.00 97.31 280 CYS A CA 1
ATOM 2111 C C . CYS A 1 280 ? -10.554 5.069 1.713 1.00 97.31 280 CYS A C 1
ATOM 2113 O O . CYS A 1 280 ? -10.929 5.903 2.534 1.00 97.31 280 CYS A O 1
ATOM 2115 N N . GLN A 1 281 ? -11.338 4.120 1.212 1.00 96.81 281 GLN A N 1
ATOM 2116 C CA . GLN A 1 281 ? -12.715 3.894 1.613 1.00 96.81 281 GLN A CA 1
ATOM 2117 C C . GLN A 1 281 ? -12.864 2.566 2.364 1.00 96.81 281 GLN A C 1
ATOM 2119 O O . GLN A 1 281 ? -12.285 1.553 1.964 1.00 96.81 281 GLN A O 1
ATOM 2124 N N . PHE A 1 282 ? -13.648 2.581 3.443 1.00 96.56 282 PHE A N 1
ATOM 2125 C CA . PHE A 1 282 ? -13.978 1.423 4.282 1.00 96.56 282 PHE A CA 1
ATOM 2126 C C . PHE A 1 282 ? -15.489 1.195 4.284 1.00 96.56 282 PHE A C 1
ATOM 2128 O O . PHE A 1 282 ? -16.260 2.148 4.230 1.00 96.56 282 PHE A O 1
ATOM 2135 N N . ASP A 1 283 ? -15.928 -0.060 4.343 1.00 95.69 283 ASP A N 1
ATOM 2136 C CA . ASP A 1 283 ? -17.339 -0.460 4.183 1.00 95.69 283 ASP A CA 1
ATOM 2137 C C . ASP A 1 283 ? -18.246 -0.158 5.386 1.00 95.69 283 ASP A C 1
ATOM 2139 O O . ASP A 1 283 ? -19.447 -0.422 5.340 1.00 95.69 283 ASP A O 1
ATOM 2143 N N . SER A 1 284 ? -17.698 0.344 6.495 1.00 92.50 284 SER A N 1
ATOM 2144 C CA . SER A 1 284 ? -18.494 0.767 7.649 1.00 92.50 284 SER A CA 1
ATOM 2145 C C . SER A 1 284 ? -17.700 1.617 8.640 1.00 92.50 284 SER A C 1
ATOM 2147 O O . SER A 1 284 ? -16.473 1.565 8.689 1.00 92.50 284 SER A O 1
ATOM 2149 N N . ALA A 1 285 ? -18.435 2.346 9.480 1.00 88.81 285 ALA A N 1
ATOM 2150 C CA . ALA A 1 285 ? -17.937 3.109 10.621 1.00 88.81 285 ALA A CA 1
ATOM 2151 C C . ALA A 1 285 ? -18.879 2.940 11.827 1.00 88.81 285 ALA A C 1
ATOM 2153 O O . ALA A 1 285 ? -20.051 2.589 11.642 1.00 88.81 285 ALA A O 1
ATOM 2154 N N . PRO A 1 286 ? -18.409 3.201 13.060 1.00 89.06 286 PRO A N 1
ATOM 2155 C CA . PRO A 1 286 ? -19.284 3.263 14.221 1.00 89.06 286 PRO A CA 1
ATOM 2156 C C . PRO A 1 286 ? -20.186 4.497 14.149 1.00 89.06 286 PRO A C 1
ATOM 2158 O O . PRO A 1 286 ? -19.779 5.549 13.647 1.00 89.06 286 PRO A O 1
ATOM 2161 N N . ALA A 1 287 ? -21.390 4.383 14.709 1.00 88.38 287 ALA A N 1
ATOM 2162 C CA . ALA A 1 287 ? -22.191 5.556 15.021 1.00 88.38 287 ALA A CA 1
ATOM 2163 C C . ALA A 1 287 ? -21.556 6.355 16.174 1.00 88.38 287 ALA A C 1
ATOM 2165 O O . ALA A 1 287 ? -20.678 5.880 16.898 1.00 88.38 287 ALA A O 1
ATOM 2166 N N . ASP A 1 288 ? -22.016 7.585 16.362 1.00 86.19 288 ASP A N 1
ATOM 2167 C CA . ASP A 1 288 ? -21.568 8.421 17.470 1.00 86.19 288 ASP A CA 1
ATOM 2168 C C . ASP A 1 288 ? -21.925 7.798 18.827 1.00 86.19 288 ASP A C 1
ATOM 2170 O O . ASP A 1 288 ? -23.082 7.475 19.086 1.00 86.19 288 ASP A O 1
ATOM 2174 N N . GLY A 1 289 ? -20.928 7.658 19.705 1.00 86.81 289 GLY A N 1
ATOM 2175 C CA . GLY A 1 289 ? -21.072 7.030 21.020 1.00 86.81 289 GLY A CA 1
ATOM 2176 C C . GLY A 1 289 ? -20.966 5.501 21.014 1.00 86.81 289 GLY A C 1
ATOM 2177 O O . GLY A 1 289 ? -20.869 4.904 22.091 1.00 86.81 289 GLY A O 1
ATOM 2178 N N . ASP A 1 290 ? -20.930 4.869 19.837 1.00 92.12 290 ASP A N 1
ATOM 2179 C CA . ASP A 1 290 ? -20.703 3.432 19.721 1.00 92.12 290 ASP A CA 1
ATOM 2180 C C . ASP A 1 290 ? -19.218 3.078 19.914 1.00 92.12 290 ASP A C 1
ATOM 2182 O O . ASP A 1 290 ? -18.321 3.881 19.626 1.00 92.12 290 ASP A O 1
ATOM 2186 N N . PRO A 1 291 ? -18.926 1.853 20.383 1.00 93.75 291 PRO A N 1
ATOM 2187 C CA . PRO A 1 291 ? -17.562 1.356 20.454 1.00 93.75 291 PRO A CA 1
ATOM 2188 C C . PRO A 1 291 ? -16.950 1.173 19.060 1.00 93.75 291 PRO A C 1
ATOM 2190 O O . PRO A 1 291 ? -17.595 0.666 18.137 1.00 93.75 291 PRO A O 1
ATOM 2193 N N . LEU A 1 292 ? -15.664 1.512 18.933 1.00 94.81 292 LEU A N 1
ATOM 2194 C CA . LEU A 1 292 ? -14.848 1.225 17.752 1.00 94.81 292 LEU A CA 1
ATOM 2195 C C . LEU A 1 292 ? -14.772 -0.284 17.496 1.00 94.81 292 LEU A C 1
ATOM 2197 O O . LEU A 1 292 ? -14.761 -0.733 16.357 1.00 94.81 292 LEU A O 1
ATOM 2201 N N . TYR A 1 293 ? -14.726 -1.090 18.550 1.00 96.06 293 TYR A N 1
ATOM 2202 C CA . TYR A 1 293 ? -14.699 -2.547 18.484 1.00 96.06 293 TYR A CA 1
ATOM 2203 C C . TYR A 1 293 ? -15.165 -3.127 19.815 1.00 96.06 293 TYR A C 1
ATOM 2205 O O . TYR A 1 293 ? -15.179 -2.441 20.837 1.00 96.06 293 TYR A O 1
ATOM 2213 N N . THR A 1 294 ? -15.528 -4.409 19.842 1.00 97.19 294 THR A N 1
ATOM 2214 C CA . THR A 1 294 ? -15.963 -5.008 21.099 1.00 97.19 294 THR A CA 1
ATOM 2215 C C . THR A 1 294 ? -14.757 -5.383 21.957 1.00 97.19 294 THR A C 1
ATOM 2217 O O . THR A 1 294 ? -13.965 -6.258 21.594 1.00 97.19 294 THR A O 1
ATOM 2220 N N . VAL A 1 295 ? -14.635 -4.761 23.129 1.00 97.69 295 VAL A N 1
ATOM 2221 C CA . VAL A 1 295 ? -13.546 -5.058 24.067 1.00 97.69 295 VAL A CA 1
ATOM 2222 C C . VAL A 1 295 ? -13.665 -6.481 24.627 1.00 97.69 295 VAL A C 1
ATOM 2224 O O . VAL A 1 295 ? -14.756 -6.984 24.925 1.00 97.69 295 VAL A O 1
ATOM 2227 N N . GLY A 1 296 ? -12.526 -7.158 24.747 1.00 97.31 296 GLY A N 1
ATOM 2228 C CA . GLY A 1 296 ? -12.397 -8.465 25.386 1.00 97.31 296 GLY A CA 1
ATOM 2229 C C . GLY A 1 296 ? -11.135 -9.203 24.951 1.00 97.31 296 GLY A C 1
ATOM 2230 O O . GLY A 1 296 ? -10.342 -8.684 24.169 1.00 97.31 296 GLY A O 1
ATOM 2231 N N . LYS A 1 297 ? -10.955 -10.437 25.444 1.00 97.56 297 LYS A N 1
ATOM 2232 C CA . LYS A 1 297 ? -9.796 -11.271 25.090 1.00 97.56 297 LYS A CA 1
ATOM 2233 C C . LYS A 1 297 ? -9.688 -11.407 23.571 1.00 97.56 297 LYS A C 1
ATOM 2235 O O . LYS A 1 297 ? -10.650 -11.834 22.928 1.00 97.56 297 LYS A O 1
ATOM 2240 N N . THR A 1 298 ? -8.510 -11.106 23.038 1.00 97.38 298 THR A N 1
ATOM 2241 C CA . THR A 1 298 ? -8.217 -11.147 21.606 1.00 97.38 298 THR A CA 1
ATOM 2242 C C . THR A 1 298 ? -8.681 -12.445 20.946 1.00 97.38 298 THR A C 1
ATOM 2244 O O . THR A 1 298 ? -8.468 -13.530 21.494 1.00 97.38 298 THR A O 1
ATOM 2247 N N . CYS A 1 299 ? -9.353 -12.326 19.795 1.00 94.62 299 CYS A N 1
ATOM 2248 C CA . CYS A 1 299 ? -9.919 -13.438 19.016 1.00 94.62 299 CYS A CA 1
ATOM 2249 C C . CYS A 1 299 ? -10.915 -14.358 19.759 1.00 94.62 299 CYS A C 1
ATOM 2251 O O . CYS A 1 299 ? -11.293 -15.406 19.235 1.00 94.62 299 CYS A O 1
ATOM 2253 N N . SER A 1 300 ? -11.368 -14.023 20.974 1.00 96.62 300 SER A N 1
ATOM 2254 C CA . SER A 1 300 ? -12.224 -14.927 21.762 1.00 96.62 300 SER A CA 1
ATOM 2255 C C . SER A 1 300 ? -13.666 -15.041 21.259 1.00 96.62 300 SER A C 1
ATOM 2257 O O . SER A 1 300 ? -14.398 -15.921 21.716 1.00 96.62 300 SER A O 1
ATOM 2259 N N . ARG A 1 301 ? -14.099 -14.156 20.351 1.00 97.00 301 ARG A N 1
ATOM 2260 C CA . ARG A 1 301 ? -15.474 -14.101 19.831 1.00 97.00 301 ARG A CA 1
ATOM 2261 C C . ARG A 1 301 ? -15.521 -13.765 18.339 1.00 97.00 301 ARG A C 1
ATOM 2263 O O . ARG A 1 301 ? -16.385 -13.003 17.919 1.00 97.00 301 ARG A O 1
ATOM 2270 N N . CYS A 1 302 ? -14.619 -14.338 17.542 1.00 97.12 302 CYS A N 1
ATOM 2271 C CA . CYS A 1 302 ? -14.684 -14.154 16.095 1.00 97.12 302 CYS A CA 1
ATOM 2272 C C . CYS A 1 302 ? -16.076 -14.497 15.526 1.00 97.12 302 CYS A C 1
ATOM 2274 O O . CYS A 1 302 ? -16.718 -15.432 16.020 1.00 97.12 302 CYS A O 1
ATOM 2276 N N . PRO A 1 303 ? -16.552 -13.748 14.508 1.00 94.75 303 PRO A N 1
ATOM 2277 C CA . PRO A 1 303 ? -17.834 -14.017 13.866 1.00 94.75 303 PRO A CA 1
ATOM 2278 C C . PRO A 1 303 ? -17.943 -15.454 13.348 1.00 94.75 303 PRO A C 1
ATOM 2280 O O . PRO A 1 303 ? -16.939 -16.096 13.037 1.00 94.75 303 PRO A O 1
ATOM 2283 N N . ALA A 1 304 ? -19.176 -15.952 13.227 1.00 93.88 304 ALA A N 1
ATOM 2284 C CA . ALA A 1 304 ? -19.434 -17.301 12.736 1.00 93.88 304 ALA A CA 1
ATOM 2285 C C . ALA A 1 304 ? -18.747 -17.544 11.379 1.00 93.88 304 ALA A C 1
ATOM 2287 O O . ALA A 1 304 ? -18.839 -16.720 10.471 1.00 93.88 304 ALA A O 1
ATOM 2288 N N . GLY A 1 305 ? -18.054 -18.678 11.259 1.00 93.06 305 GLY A N 1
ATOM 2289 C CA . GLY A 1 305 ? -17.302 -19.047 10.056 1.00 93.06 305 GLY A CA 1
ATOM 2290 C C . GLY A 1 305 ? -15.881 -18.479 9.972 1.00 93.06 305 GLY A C 1
ATOM 2291 O O . GLY A 1 305 ? -15.150 -18.887 9.078 1.00 93.06 305 GLY A O 1
ATOM 2292 N N . LYS A 1 306 ? -15.465 -17.606 10.901 1.00 95.75 306 LYS A N 1
ATOM 2293 C CA . LYS A 1 306 ? -14.096 -17.074 10.972 1.00 95.75 306 LYS A CA 1
ATOM 2294 C C . LYS A 1 306 ? -13.324 -17.643 12.152 1.00 95.75 306 LYS A C 1
ATOM 2296 O O . LYS A 1 306 ? -13.891 -18.013 13.182 1.00 95.75 306 LYS A O 1
ATOM 2301 N N . THR A 1 307 ? -12.006 -17.661 12.019 1.00 95.38 307 THR A N 1
ATOM 2302 C CA . THR A 1 307 ? -11.080 -18.056 13.085 1.00 95.38 307 THR A CA 1
ATOM 2303 C C . THR A 1 307 ? -10.035 -16.974 13.306 1.00 95.38 307 THR A C 1
ATOM 2305 O O . THR A 1 307 ? -9.983 -15.979 12.589 1.00 95.38 307 THR A O 1
ATOM 2308 N N . CYS A 1 308 ? -9.209 -17.136 14.336 1.00 95.62 308 CYS A N 1
ATOM 2309 C CA . CYS A 1 308 ? -8.111 -16.209 14.551 1.00 95.62 308 CYS A CA 1
ATOM 2310 C C . CYS A 1 308 ? -7.064 -16.369 13.442 1.00 95.62 308 CYS A C 1
ATOM 2312 O O . CYS A 1 308 ? -6.592 -17.478 13.176 1.00 95.62 308 CYS A O 1
ATOM 2314 N N . HIS A 1 309 ? -6.689 -15.265 12.806 1.00 95.75 309 HIS A N 1
ATOM 2315 C CA . HIS A 1 309 ? -5.711 -15.264 11.732 1.00 95.75 309 HIS A CA 1
ATOM 2316 C C . HIS A 1 309 ? -4.342 -15.727 12.257 1.00 95.75 309 HIS A C 1
ATOM 2318 O O . HIS A 1 309 ? -3.847 -15.241 13.271 1.00 95.75 309 HIS A O 1
ATOM 2324 N N . LYS A 1 310 ? -3.683 -16.642 11.533 1.00 92.12 310 LYS A N 1
ATOM 2325 C CA . LYS A 1 310 ? -2.439 -17.294 11.992 1.00 92.12 310 LYS A CA 1
ATOM 2326 C C . LYS A 1 310 ? -1.284 -16.317 12.237 1.00 92.12 310 LYS A C 1
ATOM 2328 O O . LYS A 1 310 ? -0.629 -16.403 13.266 1.00 92.12 310 LYS A O 1
ATOM 2333 N N . SER A 1 311 ? -1.041 -15.401 11.295 1.00 91.00 311 SER A N 1
ATOM 2334 C CA . SER A 1 311 ? 0.073 -14.437 11.379 1.00 91.00 311 SER A CA 1
ATOM 2335 C C . SER A 1 311 ? -0.274 -13.121 12.088 1.00 91.00 311 SER A C 1
ATOM 2337 O O . SER A 1 311 ? 0.603 -12.486 12.658 1.00 91.00 311 SER A O 1
ATOM 2339 N N . LEU A 1 312 ? -1.542 -12.704 12.048 1.00 95.06 312 LEU A N 1
ATOM 2340 C CA . LEU A 1 312 ? -2.063 -11.486 12.668 1.00 95.06 312 LEU A CA 1
ATOM 2341 C C . LEU A 1 312 ? -3.107 -11.893 13.709 1.00 95.06 312 LEU A C 1
ATOM 2343 O O . LEU A 1 312 ? -4.307 -11.750 13.492 1.00 95.06 312 LEU A O 1
ATOM 2347 N N . SER A 1 313 ? -2.641 -12.449 14.827 1.00 93.75 313 SER A N 1
ATOM 2348 C CA . SER A 1 313 ? -3.472 -13.090 15.858 1.00 93.75 313 SER A CA 1
ATOM 2349 C C . SER A 1 313 ? -4.438 -12.154 16.597 1.00 93.75 313 SER A C 1
ATOM 2351 O O . SER A 1 313 ? -5.079 -12.567 17.556 1.00 93.75 313 SER A O 1
ATOM 2353 N N . GLY A 1 314 ? -4.510 -10.883 16.211 1.00 96.12 314 GLY A N 1
ATOM 2354 C CA . GLY A 1 314 ? -5.535 -9.928 16.608 1.00 96.12 314 GLY A CA 1
ATOM 2355 C C . GLY A 1 314 ? -6.823 -10.013 15.796 1.00 96.12 314 GLY A C 1
ATOM 2356 O O . GLY A 1 314 ? -7.840 -9.480 16.229 1.00 96.12 314 GLY A O 1
ATOM 2357 N N . LEU A 1 315 ? -6.781 -10.642 14.620 1.00 98.06 315 LEU A N 1
ATOM 2358 C CA . LEU A 1 315 ? -7.819 -10.513 13.603 1.00 98.06 315 LEU A CA 1
ATOM 2359 C C . LEU A 1 315 ? -8.609 -11.803 13.391 1.00 98.06 315 LEU A C 1
ATOM 2361 O O . LEU A 1 315 ? -8.071 -12.906 13.465 1.00 98.06 315 LEU A O 1
ATOM 2365 N N . CYS A 1 316 ? -9.876 -11.643 13.031 1.00 98.00 316 CYS A N 1
ATOM 2366 C CA . CYS A 1 316 ? -10.776 -12.701 12.606 1.00 98.00 316 CYS A CA 1
ATOM 2367 C C . CYS A 1 316 ? -10.797 -12.794 11.077 1.00 98.00 316 CYS A C 1
ATOM 2369 O O . CYS A 1 316 ? -11.185 -11.829 10.407 1.00 98.00 316 CYS A O 1
ATOM 2371 N N . ALA A 1 317 ? -10.413 -13.953 10.542 1.00 94.06 317 ALA A N 1
ATOM 2372 C CA . ALA A 1 317 ? -10.350 -14.256 9.113 1.00 94.06 317 ALA A CA 1
ATOM 2373 C C . ALA A 1 317 ? -10.985 -15.616 8.797 1.00 94.06 317 ALA A C 1
ATOM 2375 O O . ALA A 1 317 ? -10.893 -16.542 9.643 1.00 94.06 317 ALA A O 1
#

Foldseek 3Di:
DDPQPPVVVVVVVVVCVLLVLCVVDDCPVAAFDDCVRNQSVLQVQQLPWQDKDWDWDDPPPDRIDIDMDTLDDGDDGRHGSDDDDPDQLQPPADPQQHQDPSHGHHVADDDRPVPADFAPDPDGCLLPDTNVLLCLLQVLLLLLLLCQQQQNQAAQVGTHFHFQAAARADEDCNPQSNQQSVQQQCLVDPDGDHDPQKDKFKDKDLQLRDDQSVSSNVSSCVLSVLRHQADQDLFQWQEPRRCVRRVSNSSVQQSNQRPWHYKHKHKHRDVVSRMIMIMMIIRDGDDYGHHSHGGDDANNCYPPPWGQDPVSRNHTD